Protein 5LKQ (pdb70)

Organism: Streptococcus pneumoniae (strain ATCC BAA-255 / R6) (NCBI:txid171101)

Sequence (353 aa):
SQVFLEERLDGATGSSIVVTMEGTRPILAEVQALVTPTMFGNAKRTTTGLDFNRASLIMAVLEKRAGLLLQNQDAYLKSAGGVKLDEPAIDLAVAVAIASSYKDKPTNPQECFVGELGLTGEIRRVNRIEQRINEAAKLGFTKIYVPKNSLTGITLPKEIQVIGVTTIQEVLKKVFGSQVFLEERLDGATGSSIVVTMEGTRPILAEVQALVTPTMFGNAKRTTTGLDFNRASLIMAVLEKRAGLLLQNQDAYLKSAGGVKLDEPAIDLAVAVAIASSYKDKPTNPQECFVGELGLTGEIRRVNRIEQRINEAAKLGFTKIYVPKNSLTGITLPKEIQVIGVTTIQEVLKKVF

Solvent-accessible surface area: 15618 Å² total; per-residue (Å²): 14,135,81,25,57,98,18,24,59,155,45,11,23,2,4,1,0,0,0,7,33,127,70,90,152,18,25,17,2,2,0,2,3,5,14,27,78,32,104,157,70,138,22,71,50,20,13,35,25,12,72,94,91,51,0,35,88,4,4,60,6,0,46,161,89,27,49,7,114,1,145,92,29,1,0,25,0,17,3,9,43,45,55,173,3,118,28,69,1,0,8,0,0,0,0,0,0,0,0,0,22,67,57,110,98,62,12,62,32,61,19,0,2,0,0,52,13,8,108,92,0,44,10,120,150,21,91,105,17,61,56,0,6,69,27,0,17,154,63,43,3,62,46,0,4,0,0,109,81,13,28,107,84,56,108,78,29,188,135,5,102,18,32,16,0,54,47,0,55,48,0,12,164,108,30,58,50,7,108,82,32,77,133,146,26,144,154,50,30,50,2,5,0,0,0,0,7,31,115,68,93,144,17,27,18,2,13,0,61,11,107,13,56,75,30,142,164,74,114,32,93,63,74,27,86,17,14,62,100,54,44,3,17,8,4,5,14,2,0,40,108,58,17,65,10,90,1,80,82,28,6,0,79,6,93,4,30,78,48,49,147,3,120,24,31,2,0,4,0,0,0,0,0,0,0,0,0,16,77,72,109,94,62,12,62,22,59,16,0,1,0,0,4,5,0,3,26,0,6,7,12,60,23,86,90,9,72,56,0,4,77,36,0,15,167,48,45,3,55,44,0,4,0,0,105,32,12,48,101,85,57,115,100,21,170,126,10,111,29,41,15,0,52,32,0,62,48,0,3,141,110,29,40

Nearest PDB structures (foldseek):
  5lkq-assembly1_B  TM=9.995E-01  e=3.803E-38  Streptococcus pneumoniae
  5lkm-assembly1_B-2  TM=9.965E-01  e=3.701E-36  Streptococcus pneumoniae
  5lkm-assembly1_C-2  TM=9.888E-01  e=9.483E-36  Streptococcus pneumoniae
  5lkm-assembly1_A-2  TM=9.900E-01  e=1.471E-35  Streptococcus pneumoniae
  8rxc-assembly1_F  TM=9.671E-01  e=6.336E-34  Streptococcus pneumoniae

B-factor: mean 55.31, std 15.56, range [24.77, 111.98]

Structure (mmCIF, N/CA/C/O backbone):
data_5LKQ
#
_entry.id   5LKQ
#
_cell.length_a   88.457
_cell.length_b   88.457
_cell.length_c   127.506
_cell.angle_alpha   90.00
_cell.angle_beta   90.00
_cell.angle_gamma   120.00
#
_symmetry.space_group_name_H-M   'H 3'
#
loop_
_entity.id
_entity.type
_entity.pdbx_description
1 polymer 'DNA repair protein RadA'
2 water water
#
loop_
_atom_site.group_PDB
_atom_site.id
_atom_site.type_symbol
_atom_site.label_atom_id
_atom_site.label_alt_id
_atom_site.label_comp_id
_atom_site.label_asym_id
_atom_site.label_entity_id
_atom_site.label_seq_id
_atom_site.pdbx_PDB_ins_code
_atom_site.Cartn_x
_atom_site.Cartn_y
_atom_site.Cartn_z
_atom_site.occupancy
_atom_site.B_iso_or_equiv
_atom_site.auth_seq_id
_atom_site.auth_comp_id
_atom_site.auth_asym_id
_atom_site.auth_atom_id
_atom_site.pdbx_PDB_model_num
ATOM 1 N N . SER A 1 23 ? 8.394 12.621 83.963 1.00 81.55 277 SER A N 1
ATOM 2 C CA . SER A 1 23 ? 8.108 12.454 82.543 1.00 85.13 277 SER A CA 1
ATOM 3 C C . SER A 1 23 ? 7.405 13.682 81.988 1.00 85.80 277 SER A C 1
ATOM 4 O O . SER A 1 23 ? 7.718 14.144 80.885 1.00 81.48 277 SER A O 1
ATOM 7 N N . GLN A 1 24 ? 6.540 14.269 82.821 1.00 87.71 278 GLN A N 1
ATOM 8 C CA . GLN A 1 24 ? 5.603 15.269 82.329 1.00 86.50 278 GLN A CA 1
ATOM 9 C C . GLN A 1 24 ? 6.296 16.548 81.921 1.00 83.12 278 GLN A C 1
ATOM 10 O O . GLN A 1 24 ? 5.952 17.130 80.894 1.00 81.75 278 GLN A O 1
ATOM 16 N N . VAL A 1 25 ? 7.340 16.924 82.651 1.00 81.59 279 VAL A N 1
ATOM 17 C CA . VAL A 1 25 ? 8.098 18.128 82.347 1.00 82.12 279 VAL A CA 1
ATOM 18 C C . VAL A 1 25 ? 8.844 17.999 81.021 1.00 80.71 279 VAL A C 1
ATOM 19 O O . VAL A 1 25 ? 9.130 19.005 80.357 1.00 76.88 279 VAL A O 1
ATOM 23 N N . PHE A 1 26 ? 9.200 16.772 80.618 1.00 76.73 280 PHE A N 1
ATOM 24 C CA . PHE A 1 26 ? 9.800 16.591 79.296 1.00 71.89 280 PHE A CA 1
ATOM 25 C C . PHE A 1 26 ? 8.745 16.565 78.194 1.00 77.38 280 PHE A C 1
ATOM 26 O O . PHE A 1 26 ? 8.981 17.085 77.098 1.00 71.90 280 PHE A O 1
ATOM 34 N N . LEU A 1 27 ? 7.581 15.955 78.452 1.00 79.50 281 LEU A N 1
ATOM 35 C CA . LEU A 1 27 ? 6.523 15.915 77.442 1.00 79.34 281 LEU A CA 1
ATOM 36 C C . LEU A 1 27 ? 5.900 17.268 77.151 1.00 81.42 281 LEU A C 1
ATOM 37 O O . LEU A 1 27 ? 5.481 17.505 76.015 1.00 86.41 281 LEU A O 1
ATOM 42 N N . GLU A 1 28 ? 5.836 18.158 78.136 1.00 76.41 282 GLU A N 1
ATOM 43 C CA . GLU A 1 28 ? 5.306 19.489 77.873 1.00 78.45 282 GLU A CA 1
ATOM 44 C C . GLU A 1 28 ? 6.270 20.312 77.037 1.00 78.82 282 GLU A C 1
ATOM 45 O O . GLU A 1 28 ? 5.834 21.144 76.231 1.00 74.20 282 GLU A O 1
ATOM 51 N N . GLU A 1 29 ? 7.574 20.077 77.193 1.00 75.97 283 GLU A N 1
ATOM 52 C CA . GLU A 1 29 ? 8.575 20.824 76.446 1.00 72.23 283 GLU A CA 1
ATOM 53 C C . GLU A 1 29 ? 8.822 20.269 75.050 1.00 69.37 283 GLU A C 1
ATOM 54 O O . GLU A 1 29 ? 9.508 20.924 74.258 1.00 62.72 283 GLU A O 1
ATOM 60 N N . ARG A 1 30 ? 8.285 19.093 74.728 1.00 72.25 284 ARG A N 1
ATOM 61 C CA . ARG A 1 30 ? 8.512 18.464 73.431 1.00 69.78 284 ARG A CA 1
ATOM 62 C C . ARG A 1 30 ? 7.432 18.930 72.459 1.00 68.45 284 ARG A C 1
ATOM 63 O O . ARG A 1 30 ? 6.263 18.554 72.594 1.00 70.98 284 ARG A O 1
ATOM 71 N N . LEU A 1 31 ? 7.823 19.756 71.489 1.00 67.48 285 LEU A N 1
ATOM 72 C CA . LEU A 1 31 ? 6.925 20.124 70.404 1.00 59.52 285 LEU A CA 1
ATOM 73 C C . LEU A 1 31 ? 6.420 18.870 69.699 1.00 68.31 285 LEU A C 1
ATOM 74 O O . LEU A 1 31 ? 7.059 17.816 69.717 1.00 76.09 285 LEU A O 1
ATOM 79 N N . ASP A 1 32 ? 5.257 18.994 69.070 1.00 69.52 286 ASP A N 1
ATOM 80 C CA . ASP A 1 32 ? 4.619 17.840 68.449 1.00 74.94 286 ASP A CA 1
ATOM 81 C C . ASP A 1 32 ? 5.445 17.362 67.260 1.00 72.70 286 ASP A C 1
ATOM 82 O O . ASP A 1 32 ? 5.689 18.122 66.316 1.00 74.39 286 ASP A O 1
ATOM 87 N N . GLY A 1 33 ? 5.890 16.107 67.318 1.00 66.27 287 GLY A N 1
ATOM 88 C CA . GLY A 1 33 ? 6.723 15.561 66.267 1.00 63.69 287 GLY A CA 1
ATOM 89 C C . GLY A 1 33 ? 8.088 16.197 66.140 1.00 68.24 287 GLY A C 1
ATOM 90 O O . GLY A 1 33 ? 8.732 16.053 65.096 1.00 64.97 287 GLY A O 1
ATOM 91 N N . ALA A 1 34 ? 8.547 16.913 67.166 1.00 65.04 288 ALA A N 1
ATOM 92 C CA . ALA A 1 34 ? 9.882 17.495 67.127 1.00 62.93 288 ALA A CA 1
ATOM 93 C C . ALA A 1 34 ? 10.921 16.384 67.116 1.00 59.30 288 ALA A C 1
ATOM 94 O O . ALA A 1 34 ? 10.890 15.481 67.959 1.00 53.14 288 ALA A O 1
ATOM 96 N N . THR A 1 35 ? 11.846 16.458 66.167 1.00 54.37 289 THR A N 1
ATOM 97 C CA . THR A 1 35 ? 12.852 15.428 65.973 1.00 51.87 289 THR A CA 1
ATOM 98 C C . THR A 1 35 ? 14.199 15.871 66.531 1.00 52.43 289 THR A C 1
ATOM 99 O O . THR A 1 35 ? 14.441 17.054 66.778 1.00 52.63 289 THR A O 1
ATOM 103 N N . GLY A 1 36 ? 15.080 14.893 66.718 1.00 53.70 290 GLY A N 1
ATOM 104 C CA . GLY A 1 36 ? 16.437 15.170 67.140 1.00 43.76 290 GLY A CA 1
ATOM 105 C C . GLY A 1 36 ? 16.618 15.346 68.626 1.00 42.24 290 GLY A C 1
ATOM 106 O O . GLY A 1 36 ? 17.522 16.073 69.047 1.00 41.52 290 GLY A O 1
ATOM 107 N N . SER A 1 37 ? 15.784 14.702 69.442 1.00 42.93 291 SER A N 1
ATOM 108 C CA . SER A 1 37 ? 15.922 14.770 70.890 1.00 45.64 291 SER A CA 1
ATOM 109 C C . SER A 1 37 ? 15.635 13.402 71.497 1.00 45.09 291 SER A C 1
ATOM 110 O O . SER A 1 37 ? 15.030 12.532 70.866 1.00 45.07 291 SER A O 1
ATOM 113 N N . SER A 1 38 ? 16.111 13.213 72.727 1.00 42.11 292 SER A N 1
ATOM 114 C CA . SER A 1 38 ? 15.968 11.949 73.436 1.00 40.28 292 SER A CA 1
ATOM 115 C C . SER A 1 38 ? 16.269 12.177 74.910 1.00 40.13 292 SER A C 1
ATOM 116 O O . SER A 1 38 ? 16.923 13.152 75.286 1.00 47.40 292 SER A O 1
ATOM 119 N N . ILE A 1 39 ? 15.790 11.261 75.739 1.00 39.52 293 ILE A N 1
ATOM 120 C CA . ILE A 1 39 ? 15.906 11.362 77.188 1.00 43.09 293 ILE A CA 1
ATOM 121 C C . ILE A 1 39 ? 16.905 10.321 77.671 1.00 42.13 293 ILE A C 1
ATOM 122 O O . ILE A 1 39 ? 16.922 9.186 77.181 1.00 41.82 293 ILE A O 1
ATOM 127 N N . VAL A 1 40 ? 17.745 10.713 78.623 1.00 38.45 294 VAL A N 1
ATOM 128 C CA . VAL A 1 40 ? 18.724 9.819 79.221 1.00 43.09 294 VAL A CA 1
ATOM 129 C C . VAL A 1 40 ? 18.513 9.825 80.727 1.00 46.26 294 VAL A C 1
ATOM 130 O O . VAL A 1 40 ? 18.155 10.849 81.319 1.00 51.62 294 VAL A O 1
ATOM 134 N N . VAL A 1 41 ? 18.727 8.670 81.349 1.00 46.67 295 VAL A N 1
ATOM 135 C CA . VAL A 1 41 ? 18.729 8.554 82.801 1.00 50.89 295 VAL A CA 1
ATOM 136 C C . VAL A 1 41 ? 20.197 8.530 83.209 1.00 49.41 295 VAL A C 1
ATOM 137 O O . VAL A 1 41 ? 20.870 7.501 83.103 1.00 49.92 295 VAL A O 1
ATOM 141 N N . THR A 1 42 ? 20.699 9.676 83.659 1.00 46.78 296 THR A N 1
ATOM 142 C CA . THR A 1 42 ? 22.086 9.863 84.058 1.00 51.24 296 THR A CA 1
ATOM 143 C C . THR A 1 42 ? 22.160 10.080 85.571 1.00 53.91 296 THR A C 1
ATOM 144 O O . THR A 1 42 ? 21.149 10.081 86.270 1.00 56.91 296 THR A O 1
ATOM 148 N N . MET A 1 43 ? 23.381 10.235 86.079 1.00 58.38 297 MET A N 1
ATOM 149 C CA . MET A 1 43 ? 23.652 10.331 87.508 1.00 63.25 297 MET A CA 1
ATOM 150 C C . MET A 1 43 ? 24.382 11.625 87.842 1.00 69.16 297 MET A C 1
ATOM 151 O O . MET A 1 43 ? 25.342 12.000 87.158 1.00 76.68 297 MET A O 1
ATOM 156 N N . GLU A 1 44 ? 23.914 12.300 88.895 1.00 66.03 298 GLU A N 1
ATOM 157 C CA . GLU A 1 44 ? 24.617 13.398 89.556 1.00 71.26 298 GLU A CA 1
ATOM 158 C C . GLU A 1 44 ? 25.040 12.856 90.912 1.00 78.11 298 GLU A C 1
ATOM 159 O O . GLU A 1 44 ? 24.202 12.698 91.806 1.00 78.58 298 GLU A O 1
ATOM 165 N N . GLY A 1 45 ? 26.321 12.545 91.053 1.00 83.20 299 GLY A N 1
ATOM 166 C CA . GLY A 1 45 ? 26.735 11.791 92.223 1.00 73.90 299 GLY A CA 1
ATOM 167 C C . GLY A 1 45 ? 26.100 10.412 92.212 1.00 81.51 299 GLY A C 1
ATOM 168 O O . GLY A 1 45 ? 26.313 9.619 91.286 1.00 84.50 299 GLY A O 1
ATOM 169 N N . THR A 1 46 ? 25.299 10.112 93.241 1.00 84.16 300 THR A N 1
ATOM 170 C CA . THR A 1 46 ? 24.594 8.839 93.334 1.00 82.77 300 THR A CA 1
ATOM 171 C C . THR A 1 46 ? 23.111 8.956 93.001 1.00 79.23 300 THR A C 1
ATOM 172 O O . THR A 1 46 ? 22.421 7.932 92.931 1.00 77.32 300 THR A O 1
ATOM 176 N N . ARG A 1 47 ? 22.620 10.178 92.781 1.00 79.04 301 ARG A N 1
ATOM 177 C CA . ARG A 1 47 ? 21.241 10.480 92.391 1.00 74.21 301 ARG A CA 1
ATOM 178 C C . ARG A 1 47 ? 21.023 10.327 90.889 1.00 71.22 301 ARG A C 1
ATOM 179 O O . ARG A 1 47 ? 21.818 10.829 90.092 1.00 74.68 301 ARG A O 1
ATOM 187 N N . PRO A 1 48 ? 19.977 9.600 90.483 1.00 68.83 302 PRO A N 1
ATOM 188 C CA . PRO A 1 48 ? 19.624 9.462 89.062 1.00 66.87 302 PRO A CA 1
ATOM 189 C C . PRO A 1 48 ? 18.763 10.625 88.596 1.00 70.72 302 PRO A C 1
ATOM 190 O O . PRO A 1 48 ? 17.782 10.999 89.248 1.00 71.38 302 PRO A O 1
ATOM 194 N N . ILE A 1 49 ? 19.143 11.188 87.454 1.00 69.09 303 ILE A N 1
ATOM 195 C CA . ILE A 1 49 ? 18.527 12.383 86.897 1.00 60.84 303 ILE A CA 1
ATOM 196 C C . ILE A 1 49 ? 18.136 12.143 85.451 1.00 59.74 303 ILE A C 1
ATOM 197 O O . ILE A 1 49 ? 18.865 11.493 84.692 1.00 58.01 303 ILE A O 1
ATOM 202 N N . LEU A 1 50 ? 16.983 12.667 85.074 1.00 57.50 304 LEU A N 1
ATOM 203 C CA . LEU A 1 50 ? 16.557 12.653 83.692 1.00 56.43 304 LEU A CA 1
ATOM 204 C C . LEU A 1 50 ? 17.052 13.923 83.006 1.00 57.66 304 LEU A C 1
ATOM 205 O O . LEU A 1 50 ? 17.045 15.008 83.596 1.00 49.57 304 LEU A O 1
ATOM 210 N N . ALA A 1 51 ? 17.541 13.764 81.779 1.00 51.42 305 ALA A N 1
ATOM 211 C CA . ALA A 1 51 ? 18.088 14.858 80.995 1.00 42.20 305 ALA A CA 1
ATOM 212 C C . ALA A 1 51 ? 17.738 14.622 79.537 1.00 44.57 305 ALA A C 1
ATOM 213 O O . ALA A 1 51 ? 17.674 13.477 79.081 1.00 47.35 305 ALA A O 1
ATOM 215 N N . GLU A 1 52 ? 17.509 15.712 78.810 1.00 43.44 306 GLU A N 1
ATOM 216 C CA . GLU A 1 52 ? 17.196 15.642 77.388 1.00 45.71 306 GLU A CA 1
ATOM 217 C C . GLU A 1 52 ? 18.429 15.998 76.561 1.00 40.87 306 GLU A C 1
ATOM 218 O O . GLU A 1 52 ? 19.051 17.045 76.773 1.00 38.79 306 GLU A O 1
ATOM 224 N N . VAL A 1 53 ? 18.773 15.122 75.630 1.00 37.40 307 VAL A N 1
ATOM 225 C CA . VAL A 1 53 ? 19.852 15.324 74.671 1.00 34.62 307 VAL A CA 1
ATOM 226 C C . VAL A 1 53 ? 19.235 15.791 73.361 1.00 38.75 307 VAL A C 1
ATOM 227 O O . VAL A 1 53 ? 18.182 15.290 72.950 1.00 40.67 307 VAL A O 1
ATOM 231 N N . GLN A 1 54 ? 19.861 16.775 72.718 1.00 36.67 308 GLN A N 1
ATOM 232 C CA . GLN A 1 54 ? 19.339 17.327 71.475 1.00 36.42 308 GLN A CA 1
ATOM 233 C C . GLN A 1 54 ? 20.421 17.331 70.407 1.00 36.87 308 GLN A C 1
ATOM 234 O O . GLN A 1 54 ? 21.596 17.558 70.707 1.00 38.39 308 GLN A O 1
ATOM 240 N N . ALA A 1 55 ? 20.019 17.073 69.162 1.00 35.63 309 ALA A N 1
ATOM 241 C CA . ALA A 1 55 ? 20.934 17.048 68.029 1.00 36.82 309 ALA A CA 1
ATOM 242 C C . ALA A 1 55 ? 20.294 17.742 66.834 1.00 40.34 309 ALA A C 1
ATOM 243 O O . ALA A 1 55 ? 19.069 17.747 66.686 1.00 39.53 309 ALA A O 1
ATOM 245 N N . LEU A 1 56 ? 21.133 18.356 65.999 1.00 35.30 310 LEU A N 1
ATOM 246 C CA . LEU A 1 56 ? 20.681 18.984 64.759 1.00 37.28 310 LEU A CA 1
ATOM 247 C C . LEU A 1 56 ? 21.727 18.699 63.685 1.00 41.33 310 LEU A C 1
ATOM 248 O O . LEU A 1 56 ? 22.844 19.218 63.763 1.00 43.78 310 LEU A O 1
ATOM 253 N N . VAL A 1 57 ? 21.384 17.879 62.690 1.00 42.10 311 VAL A N 1
ATOM 254 C CA . VAL A 1 57 ? 22.316 17.500 61.628 1.00 46.48 311 VAL A CA 1
ATOM 255 C C . VAL A 1 57 ? 21.854 18.099 60.297 1.00 49.89 311 VAL A C 1
ATOM 256 O O . VAL A 1 57 ? 20.680 17.981 59.922 1.00 49.93 311 VAL A O 1
ATOM 260 N N . THR A 1 58 ? 22.760 18.809 59.630 1.00 48.69 312 THR A N 1
ATOM 261 C CA . THR A 1 58 ? 22.550 19.417 58.323 1.00 54.54 312 THR A CA 1
ATOM 262 C C . THR A 1 58 ? 23.860 19.320 57.536 1.00 58.68 312 THR A C 1
ATOM 263 O O . THR A 1 58 ? 24.928 19.191 58.132 1.00 58.81 312 THR A O 1
ATOM 267 N N . PRO A 1 59 ? 23.785 19.363 56.201 1.00 60.33 313 PRO A N 1
ATOM 268 C CA . PRO A 1 59 ? 25.001 19.137 55.392 1.00 63.42 313 PRO A CA 1
ATOM 269 C C . PRO A 1 59 ? 26.050 20.238 55.525 1.00 64.70 313 PRO A C 1
ATOM 270 O O . PRO A 1 59 ? 25.732 21.426 55.607 1.00 71.87 313 PRO A O 1
ATOM 274 N N . THR A 1 60 ? 27.319 19.819 55.515 1.00 64.51 314 THR A N 1
ATOM 275 C CA . THR A 1 60 ? 28.454 20.734 55.616 1.00 71.29 314 THR A CA 1
ATOM 276 C C . THR A 1 60 ? 28.716 21.447 54.294 1.00 78.49 314 THR A C 1
ATOM 277 O O . THR A 1 60 ? 28.597 20.855 53.216 1.00 83.87 314 THR A O 1
ATOM 281 N N . MET A 1 61 ? 29.063 22.733 54.379 1.00 82.96 315 MET A N 1
ATOM 282 C CA . MET A 1 61 ? 29.370 23.519 53.189 1.00 84.32 315 MET A CA 1
ATOM 283 C C . MET A 1 61 ? 30.864 23.613 52.903 1.00 85.31 315 MET A C 1
ATOM 284 O O . MET A 1 61 ? 31.313 23.181 51.838 1.00 88.50 315 MET A O 1
ATOM 289 N N . PHE A 1 62 ? 31.654 24.155 53.824 1.00 85.50 316 PHE A N 1
ATOM 290 C CA . PHE A 1 62 ? 33.055 24.338 53.493 1.00 95.74 316 PHE A CA 1
ATOM 291 C C . PHE A 1 62 ? 33.896 23.942 54.700 1.00 96.18 316 PHE A C 1
ATOM 292 O O . PHE A 1 62 ? 33.384 23.784 55.810 1.00 97.36 316 PHE A O 1
ATOM 300 N N . GLY A 1 63 ? 35.202 23.812 54.483 1.00 99.55 317 GLY A N 1
ATOM 301 C CA . GLY A 1 63 ? 36.049 23.385 55.586 1.00 101.99 317 GLY A CA 1
ATOM 302 C C . GLY A 1 63 ? 35.607 22.037 56.148 1.00 98.18 317 GLY A C 1
ATOM 303 O O . GLY A 1 63 ? 34.921 21.245 55.496 1.00 94.20 317 GLY A O 1
ATOM 304 N N . ASN A 1 64 ? 36.010 21.784 57.389 1.00 99.06 318 ASN A N 1
ATOM 305 C CA . ASN A 1 64 ? 35.618 20.542 58.035 1.00 102.66 318 ASN A CA 1
ATOM 306 C C . ASN A 1 64 ? 34.142 20.584 58.412 1.00 94.73 318 ASN A C 1
ATOM 307 O O . ASN A 1 64 ? 33.564 21.652 58.637 1.00 93.37 318 ASN A O 1
ATOM 312 N N . ALA A 1 65 ? 33.528 19.404 58.467 1.00 89.22 319 ALA A N 1
ATOM 313 C CA . ALA A 1 65 ? 32.132 19.315 58.866 1.00 83.26 319 ALA A CA 1
ATOM 314 C C . ALA A 1 65 ? 31.990 19.841 60.286 1.00 80.13 319 ALA A C 1
ATOM 315 O O . ALA A 1 65 ? 32.797 19.523 61.164 1.00 89.35 319 ALA A O 1
ATOM 317 N N . LYS A 1 66 ? 30.968 20.664 60.514 1.00 74.41 320 LYS A N 1
ATOM 318 C CA . LYS A 1 66 ? 30.865 21.338 61.801 1.00 72.87 320 LYS A CA 1
ATOM 319 C C . LYS A 1 66 ? 30.413 20.343 62.862 1.00 67.10 320 LYS A C 1
ATOM 320 O O . LYS A 1 66 ? 29.471 19.575 62.650 1.00 67.10 320 LYS A O 1
ATOM 326 N N . ARG A 1 67 ? 31.097 20.349 64.003 1.00 58.71 321 ARG A N 1
ATOM 327 C CA . ARG A 1 67 ? 30.690 19.578 65.176 1.00 58.89 321 ARG A CA 1
ATOM 328 C C . ARG A 1 67 ? 30.823 20.520 66.370 1.00 57.35 321 ARG A C 1
ATOM 329 O O . ARG A 1 67 ? 31.914 20.692 66.920 1.00 63.10 321 ARG A O 1
ATOM 337 N N . THR A 1 68 ? 29.714 21.124 66.779 1.00 47.60 322 THR A N 1
ATOM 338 C CA . THR A 1 68 ? 29.692 22.038 67.909 1.00 43.47 322 THR A CA 1
ATOM 339 C C . THR A 1 68 ? 28.805 21.434 68.983 1.00 39.96 322 THR A C 1
ATOM 340 O O . THR A 1 68 ? 27.675 21.030 68.699 1.00 35.73 322 THR A O 1
ATOM 344 N N . THR A 1 69 ? 29.302 21.395 70.215 1.00 44.96 323 THR A N 1
ATOM 345 C CA . THR A 1 69 ? 28.562 20.826 71.328 1.00 43.96 323 THR A CA 1
ATOM 346 C C . THR A 1 69 ? 28.620 21.757 72.529 1.00 43.91 323 THR A C 1
ATOM 347 O O . THR A 1 69 ? 29.512 22.598 72.653 1.00 46.52 323 THR A O 1
ATOM 351 N N . THR A 1 70 ? 27.625 21.605 73.400 1.00 47.27 324 THR A N 1
ATOM 352 C CA . THR A 1 70 ? 27.598 22.207 74.726 1.00 45.71 324 THR A CA 1
ATOM 353 C C . THR A 1 70 ? 26.952 21.216 75.680 1.00 44.11 324 THR A C 1
ATOM 354 O O . THR A 1 70 ? 25.938 20.599 75.348 1.00 45.64 324 THR A O 1
ATOM 358 N N . GLY A 1 71 ? 27.536 21.063 76.865 1.00 38.56 325 GLY A N 1
ATOM 359 C CA . GLY A 1 71 ? 26.986 20.164 77.854 1.00 37.54 325 GLY A CA 1
ATOM 360 C C . GLY A 1 71 ? 27.392 18.719 77.697 1.00 39.58 325 GLY A C 1
ATOM 361 O O . GLY A 1 71 ? 27.070 17.906 78.572 1.00 42.18 325 GLY A O 1
ATOM 362 N N . LEU A 1 72 ? 28.085 18.369 76.616 1.00 42.88 326 LEU A N 1
ATOM 363 C CA . LEU A 1 72 ? 28.614 17.027 76.434 1.00 40.05 326 LEU A CA 1
ATOM 364 C C . LEU A 1 72 ? 29.881 17.116 75.596 1.00 39.97 326 LEU A C 1
ATOM 365 O O . LEU A 1 72 ? 30.038 18.024 74.777 1.00 44.50 326 LEU A O 1
ATOM 370 N N . ASP A 1 73 ? 30.783 16.164 75.820 1.00 41.76 327 ASP A N 1
ATOM 371 C CA . ASP A 1 73 ? 32.115 16.211 75.226 1.00 37.18 327 ASP A CA 1
ATOM 372 C C . ASP A 1 73 ? 32.064 16.160 73.704 1.00 45.86 327 ASP A C 1
ATOM 373 O O . ASP A 1 73 ? 31.340 15.353 73.115 1.00 45.50 327 ASP A O 1
ATOM 378 N N . PHE A 1 74 ? 32.852 17.037 73.077 1.00 48.71 328 PHE A N 1
ATOM 379 C CA . PHE A 1 74 ? 32.957 17.070 71.622 1.00 46.88 328 PHE A CA 1
ATOM 380 C C . PHE A 1 74 ? 33.494 15.753 71.066 1.00 48.06 328 PHE A C 1
ATOM 381 O O . PHE A 1 74 ? 32.976 15.232 70.070 1.00 44.70 328 PHE A O 1
ATOM 389 N N . ASN A 1 75 ? 34.536 15.204 71.691 1.00 45.66 329 ASN A N 1
ATOM 390 C CA . ASN A 1 75 ? 35.153 13.983 71.181 1.00 43.01 329 ASN A CA 1
ATOM 391 C C . ASN A 1 75 ? 34.219 12.787 71.309 1.00 42.89 329 ASN A C 1
ATOM 392 O O . ASN A 1 75 ? 34.177 11.927 70.420 1.00 39.18 329 ASN A O 1
ATOM 397 N N . ARG A 1 76 ? 33.478 12.706 72.415 1.00 45.61 330 ARG A N 1
ATOM 398 C CA . ARG A 1 76 ? 32.520 11.621 72.580 1.00 39.51 330 ARG A CA 1
ATOM 399 C C . ARG A 1 76 ? 31.497 11.622 71.452 1.00 39.65 330 ARG A C 1
ATOM 400 O O . ARG A 1 76 ? 31.126 10.562 70.936 1.00 40.74 330 ARG A O 1
ATOM 408 N N . ALA A 1 77 ? 31.042 12.808 71.045 1.00 37.61 331 ALA A N 1
ATOM 409 C CA . ALA A 1 77 ? 30.087 12.904 69.947 1.00 45.80 331 ALA A CA 1
ATOM 410 C C . ALA A 1 77 ? 30.713 12.462 68.630 1.00 42.15 331 ALA A C 1
ATOM 411 O O . ALA A 1 77 ? 30.046 11.825 67.806 1.00 39.98 331 ALA A O 1
ATOM 413 N N . SER A 1 78 ? 31.979 12.823 68.401 1.00 37.61 332 SER A N 1
ATOM 414 C CA . SER A 1 78 ? 32.669 12.391 67.190 1.00 38.96 332 SER A CA 1
ATOM 415 C C . SER A 1 78 ? 32.737 10.871 67.118 1.00 37.06 332 SER A C 1
ATOM 416 O O . SER A 1 78 ? 32.460 10.273 66.071 1.00 32.97 332 SER A O 1
ATOM 419 N N . LEU A 1 79 ? 33.121 10.234 68.230 1.00 36.49 333 LEU A N 1
ATOM 420 C CA . LEU A 1 79 ? 33.150 8.774 68.293 1.00 35.86 333 LEU A CA 1
ATOM 421 C C . LEU A 1 79 ? 31.777 8.193 67.982 1.00 39.08 333 LEU A C 1
ATOM 422 O O . LEU A 1 79 ? 31.651 7.233 67.211 1.00 40.31 333 LEU A O 1
ATOM 427 N N . ILE A 1 80 ? 30.731 8.770 68.572 1.00 34.06 334 ILE A N 1
ATOM 428 C CA . ILE A 1 80 ? 29.391 8.234 68.382 1.00 37.64 334 ILE A CA 1
ATOM 429 C C . ILE A 1 80 ? 28.971 8.371 66.926 1.00 38.42 334 ILE A C 1
ATOM 430 O O . ILE A 1 80 ? 28.320 7.483 66.364 1.00 40.43 334 ILE A O 1
ATOM 435 N N . MET A 1 81 ? 29.354 9.472 66.285 1.00 36.11 335 MET A N 1
ATOM 436 C CA . MET A 1 81 ? 28.984 9.664 64.891 1.00 39.06 335 MET A CA 1
ATOM 437 C C . MET A 1 81 ? 29.771 8.739 6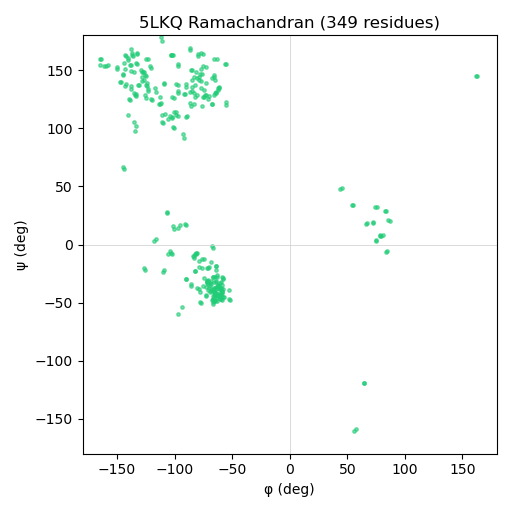3.971 1.00 40.51 335 MET A C 1
ATOM 438 O O . MET A 1 81 ? 29.241 8.294 62.946 1.00 45.06 335 MET A O 1
ATOM 443 N N . ALA A 1 82 ? 31.026 8.435 64.315 1.00 31.40 336 ALA A N 1
ATOM 444 C CA . ALA A 1 82 ? 31.782 7.467 63.526 1.00 34.15 336 ALA A CA 1
ATOM 445 C C . ALA A 1 82 ? 31.177 6.073 63.637 1.00 35.51 336 ALA A C 1
ATOM 446 O O . ALA A 1 82 ? 31.099 5.346 62.642 1.00 42.88 336 ALA A O 1
ATOM 448 N N . VAL A 1 83 ? 30.746 5.684 64.840 1.00 35.33 337 VAL A N 1
ATOM 449 C CA . VAL A 1 83 ? 30.107 4.384 65.027 1.00 39.01 337 VAL A CA 1
ATOM 450 C C . VAL A 1 83 ? 28.791 4.319 64.261 1.00 44.85 337 VAL A C 1
ATOM 451 O O . VAL A 1 83 ? 28.457 3.290 63.660 1.00 42.44 337 VAL A O 1
ATOM 455 N N . LEU A 1 84 ? 28.009 5.404 64.293 1.00 41.63 338 LEU A N 1
ATOM 456 C CA . LEU A 1 84 ? 26.722 5.402 63.603 1.00 41.67 338 LEU A CA 1
ATOM 457 C C . LEU A 1 84 ? 26.897 5.260 62.100 1.00 46.68 338 LEU A C 1
ATOM 458 O O . LEU A 1 84 ? 26.032 4.687 61.429 1.00 47.47 338 LEU A O 1
ATOM 463 N N . GLU A 1 85 ? 27.995 5.788 61.552 1.00 40.11 339 GLU A N 1
ATOM 464 C CA . GLU A 1 85 ? 28.249 5.656 60.123 1.00 41.18 339 GLU A CA 1
ATOM 465 C C . GLU A 1 85 ? 28.776 4.273 59.773 1.00 47.64 339 GLU A C 1
ATOM 466 O O . GLU A 1 85 ? 28.283 3.629 58.841 1.00 53.44 339 GLU A O 1
ATOM 472 N N . LYS A 1 86 ? 29.788 3.806 60.504 1.00 46.57 340 LYS A N 1
ATOM 473 C CA . LYS A 1 86 ? 30.442 2.555 60.149 1.00 43.66 340 LYS A CA 1
ATOM 474 C C . LYS A 1 86 ? 29.559 1.346 60.428 1.00 44.99 340 LYS A C 1
ATOM 475 O O . LYS A 1 86 ? 29.627 0.356 59.690 1.00 48.58 340 LYS A O 1
ATOM 481 N N . ARG A 1 87 ? 28.708 1.412 61.454 1.00 42.95 341 ARG A N 1
ATOM 482 C CA . ARG A 1 87 ? 27.973 0.235 61.897 1.00 41.75 341 ARG A CA 1
ATOM 483 C C . ARG A 1 87 ? 26.477 0.302 61.609 1.00 45.27 341 ARG A C 1
ATOM 484 O O . ARG A 1 87 ? 25.827 -0.746 61.545 1.00 51.40 341 ARG A O 1
ATOM 492 N N . ALA A 1 88 ? 25.902 1.505 61.461 1.00 42.03 342 ALA A N 1
ATOM 493 C CA . ALA A 1 88 ? 24.497 1.660 61.111 1.00 37.44 342 ALA A CA 1
ATOM 494 C C . ALA A 1 88 ? 24.287 2.373 59.785 1.00 41.00 342 ALA A C 1
ATOM 495 O O . ALA A 1 88 ? 23.138 2.618 59.412 1.00 48.49 342 ALA A O 1
ATOM 497 N N . GLY A 1 89 ? 25.354 2.715 59.065 1.00 43.40 343 GLY A N 1
ATOM 498 C CA . GLY A 1 89 ? 25.238 3.239 57.719 1.00 42.67 343 GLY A CA 1
ATOM 499 C C . GLY A 1 89 ? 24.772 4.675 57.570 1.00 51.38 343 GLY A C 1
ATOM 500 O O . GLY A 1 89 ? 24.617 5.128 56.431 1.00 56.28 343 GLY A O 1
ATOM 501 N N . LEU A 1 90 ? 24.555 5.419 58.655 1.00 51.08 344 LEU A N 1
ATOM 502 C CA . LEU A 1 90 ? 24.146 6.814 58.510 1.00 51.08 344 LEU A CA 1
ATOM 503 C C . LEU A 1 90 ? 25.333 7.637 58.025 1.00 49.91 344 LEU A C 1
ATOM 504 O O . LEU A 1 90 ? 26.415 7.590 58.615 1.00 52.63 344 LEU A O 1
ATOM 509 N N . LEU A 1 91 ? 25.131 8.405 56.954 1.00 54.02 345 LEU A N 1
ATOM 510 C CA . LEU A 1 91 ? 26.245 9.089 56.297 1.00 56.82 345 LEU A CA 1
ATOM 511 C C . LEU A 1 91 ? 26.375 10.466 56.926 1.00 57.51 345 LEU A C 1
ATOM 512 O O . LEU A 1 91 ? 25.764 11.445 56.493 1.00 57.71 345 LEU A O 1
ATOM 517 N N . LEU A 1 92 ? 27.212 10.528 57.961 1.00 56.23 346 LEU A N 1
ATOM 518 C CA . LEU A 1 92 ? 27.382 11.703 58.796 1.00 55.79 346 LEU A CA 1
ATOM 519 C C . LEU A 1 92 ? 28.680 12.448 58.530 1.00 57.19 346 LEU A C 1
ATOM 520 O O . LEU A 1 92 ? 28.866 13.541 59.073 1.00 58.63 346 LEU A O 1
ATOM 525 N N . GLN A 1 93 ? 29.578 11.886 57.719 1.00 60.44 347 GLN A N 1
ATOM 526 C CA . GLN A 1 93 ? 30.881 12.500 57.502 1.00 59.12 347 GLN A CA 1
ATOM 527 C C . GLN A 1 93 ? 30.753 13.838 56.795 1.00 62.88 347 GLN A C 1
ATOM 528 O O . GLN A 1 93 ? 31.597 14.720 56.981 1.00 68.23 347 GLN A O 1
ATOM 534 N N . ASN A 1 94 ? 29.705 14.008 55.991 1.00 62.64 348 ASN A N 1
ATOM 535 C CA . ASN A 1 94 ? 29.445 15.241 55.260 1.00 67.75 348 ASN A CA 1
ATOM 536 C C . ASN A 1 94 ? 28.283 16.020 55.868 1.00 72.61 348 ASN A C 1
ATOM 537 O O . ASN A 1 94 ? 27.579 16.755 55.171 1.00 73.12 348 ASN A O 1
ATOM 542 N N . GLN A 1 95 ? 28.065 15.860 57.165 1.00 66.10 349 GLN A N 1
ATOM 543 C CA . GLN A 1 95 ? 26.981 16.524 57.863 1.00 63.58 349 GLN A CA 1
ATOM 544 C C . GLN A 1 95 ? 27.545 17.323 59.024 1.00 62.99 349 GLN A C 1
ATOM 545 O O . GLN A 1 95 ? 28.444 16.857 59.733 1.00 59.35 349 GLN A O 1
ATOM 551 N N . ASP A 1 96 ? 27.040 18.539 59.188 1.00 58.76 350 ASP A N 1
ATOM 552 C CA . ASP A 1 96 ? 27.303 19.297 60.397 1.00 58.27 350 ASP A CA 1
ATOM 553 C C . ASP A 1 96 ? 26.413 18.783 61.518 1.00 48.45 350 ASP A C 1
ATOM 554 O O . ASP A 1 96 ? 25.278 18.362 61.290 1.00 46.95 350 ASP A O 1
ATOM 559 N N . ALA A 1 97 ? 26.932 18.817 62.739 1.00 50.50 351 ALA A N 1
ATOM 560 C CA . ALA A 1 97 ? 26.180 18.346 63.894 1.00 46.07 351 ALA A CA 1
ATOM 561 C C . ALA A 1 97 ? 26.288 19.358 65.019 1.00 41.78 351 ALA A C 1
ATOM 562 O O . ALA A 1 97 ? 27.387 19.810 65.355 1.00 42.11 351 ALA A O 1
ATOM 564 N N . TYR A 1 98 ? 25.142 19.729 65.574 1.00 36.02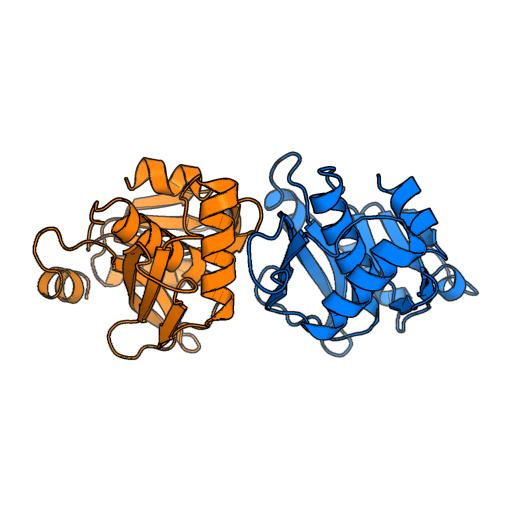 352 TYR A N 1
ATOM 565 C CA . TYR A 1 98 ? 25.074 20.567 66.760 1.00 34.16 352 TYR A CA 1
ATOM 566 C C . TYR A 1 98 ? 24.356 19.771 67.837 1.00 32.03 352 TYR A C 1
ATOM 567 O O . TYR A 1 98 ? 23.250 19.272 67.610 1.00 38.62 352 TYR A O 1
ATOM 576 N N . LEU A 1 99 ? 24.999 19.621 68.987 1.00 33.62 353 LEU A N 1
ATOM 577 C CA . LEU A 1 99 ? 24.471 18.830 70.085 1.00 34.01 353 LEU A CA 1
ATOM 578 C C . LEU A 1 99 ? 24.469 19.645 71.369 1.00 37.40 353 LEU A C 1
ATOM 579 O O . LEU A 1 99 ? 25.346 20.482 71.600 1.00 37.12 353 LEU A O 1
ATOM 584 N N . LYS A 1 100 ? 23.492 19.361 72.222 1.00 32.84 354 LYS A N 1
ATOM 585 C CA . LYS A 1 100 ? 23.399 20.044 73.501 1.00 34.95 354 LYS A CA 1
ATOM 586 C C . LYS A 1 100 ? 22.547 19.205 74.439 1.00 34.49 354 LYS A C 1
ATOM 587 O O . LYS A 1 100 ? 21.708 18.417 73.999 1.00 37.50 354 LYS A O 1
ATOM 593 N N . SER A 1 101 ? 22.794 19.367 75.731 1.00 34.15 355 SER A N 1
ATOM 594 C CA . SER A 1 101 ? 21.917 18.851 76.768 1.00 35.55 355 SER A CA 1
ATOM 595 C C . SER A 1 101 ? 21.001 19.979 77.212 1.00 39.16 355 SER A C 1
ATOM 596 O O . SER A 1 101 ? 21.466 21.097 77.449 1.00 38.78 355 SER A O 1
ATOM 599 N N . ALA A 1 102 ? 19.704 19.697 77.290 1.00 37.03 356 ALA A N 1
ATOM 600 C CA . ALA A 1 102 ? 18.757 20.720 77.703 1.00 41.68 356 ALA A CA 1
ATOM 601 C C . ALA A 1 102 ? 19.015 21.135 79.146 1.00 43.81 356 ALA A C 1
ATOM 602 O O . ALA A 1 102 ? 19.332 20.305 80.004 1.00 44.82 356 ALA A O 1
ATOM 604 N N . GLY A 1 103 ? 18.875 22.432 79.409 1.00 45.30 357 GLY A N 1
ATOM 605 C CA . GLY A 1 103 ? 19.014 22.972 80.746 1.00 41.32 357 GLY A CA 1
ATOM 606 C C . GLY A 1 103 ? 20.430 23.164 81.228 1.00 43.38 357 GLY A C 1
ATOM 607 O O . GLY A 1 103 ? 20.627 23.509 82.398 1.00 50.28 357 GLY A O 1
ATOM 608 N N . GLY A 1 104 ? 21.424 22.972 80.371 1.00 43.25 358 GLY A N 1
ATOM 609 C CA . GLY A 1 104 ? 22.790 23.117 80.830 1.00 53.06 358 GLY A CA 1
ATOM 610 C C . GLY A 1 104 ? 23.297 22.012 81.734 1.00 51.49 358 GLY A C 1
ATOM 611 O O . GLY A 1 104 ? 24.280 22.218 82.444 1.00 55.62 358 GLY A O 1
ATOM 612 N N . VAL A 1 105 ? 22.660 20.847 81.735 1.00 47.56 359 VAL A N 1
ATOM 613 C CA . VAL A 1 105 ? 23.122 19.717 82.534 1.00 51.63 359 VAL A CA 1
ATOM 614 C C . VAL A 1 105 ? 24.369 19.130 81.877 1.00 46.99 359 VAL A C 1
ATOM 615 O O . VAL A 1 105 ? 24.348 18.797 80.686 1.00 53.37 359 VAL A O 1
ATOM 619 N N . LYS A 1 106 ? 25.441 18.958 82.662 1.00 52.34 360 LYS A N 1
ATOM 620 C CA . LYS A 1 106 ? 26.690 18.370 82.175 1.00 52.08 360 LYS A CA 1
ATOM 621 C C . LYS A 1 106 ? 26.506 16.863 82.042 1.00 50.77 360 LYS A C 1
ATOM 622 O O . LYS A 1 106 ? 26.256 16.188 83.045 1.00 53.47 360 LYS A O 1
ATOM 628 N N . LEU A 1 107 ? 26.659 16.322 80.836 1.00 48.21 361 LEU A N 1
ATOM 629 C CA . LEU A 1 107 ? 26.556 14.884 80.605 1.00 46.63 361 LEU A CA 1
ATOM 630 C C . LEU A 1 107 ? 27.964 14.359 80.378 1.00 47.99 361 LEU A C 1
ATOM 631 O O . LEU A 1 107 ? 28.561 14.631 79.334 1.00 47.20 361 LEU A O 1
ATOM 636 N N . ASP A 1 108 ? 28.499 13.619 81.355 1.00 51.47 362 ASP A N 1
ATOM 637 C CA . ASP A 1 108 ? 29.899 13.210 81.363 1.00 53.86 362 ASP A CA 1
ATOM 638 C C . ASP A 1 108 ? 30.007 11.813 81.982 1.00 55.90 362 ASP A C 1
ATOM 639 O O . ASP A 1 108 ? 30.569 11.615 83.058 1.00 65.35 362 ASP A O 1
ATOM 644 N N . GLU A 1 109 ? 29.460 10.812 81.293 1.00 45.16 363 GLU A N 1
ATOM 645 C CA . GLU A 1 109 ? 29.563 9.432 81.750 1.00 45.66 363 GLU A CA 1
ATOM 646 C C . GLU A 1 109 ? 29.263 8.515 80.577 1.00 48.70 363 GLU A C 1
ATOM 647 O O . GLU A 1 109 ? 28.548 8.916 79.651 1.00 50.19 363 GLU A O 1
ATOM 653 N N . PRO A 1 110 ? 29.788 7.287 80.582 1.00 47.35 364 PRO A N 1
ATOM 654 C CA . PRO A 1 110 ? 29.553 6.388 79.438 1.00 47.74 364 PRO A CA 1
ATOM 655 C C . PRO A 1 110 ? 28.084 6.122 79.150 1.00 42.68 364 PRO A C 1
ATOM 656 O O . PRO A 1 110 ? 27.724 5.928 77.981 1.00 43.66 364 PRO A O 1
ATOM 660 N N . ALA A 1 111 ? 27.221 6.152 80.172 1.00 40.78 365 ALA A N 1
ATOM 661 C CA . ALA A 1 111 ? 25.828 5.736 80.018 1.00 43.40 365 ALA A CA 1
ATOM 662 C C . ALA A 1 111 ? 25.024 6.616 79.063 1.00 40.75 365 ALA A C 1
ATOM 663 O O . ALA A 1 111 ? 23.962 6.187 78.600 1.00 38.34 365 ALA A O 1
ATOM 665 N N . ILE A 1 112 ? 25.492 7.831 78.761 1.00 37.30 366 ILE A N 1
ATOM 666 C CA . ILE A 1 112 ? 24.722 8.744 77.914 1.00 37.63 366 ILE A CA 1
ATOM 667 C C . ILE A 1 112 ? 24.871 8.452 76.431 1.00 35.72 366 ILE A C 1
ATOM 668 O O . ILE A 1 112 ? 24.162 9.065 75.623 1.00 31.83 366 ILE A O 1
ATOM 673 N N . ASP A 1 113 ? 25.776 7.540 76.057 1.00 37.52 367 ASP A N 1
ATOM 674 C CA . ASP A 1 113 ? 26.069 7.270 74.650 1.00 35.00 367 ASP A CA 1
ATOM 675 C C . ASP A 1 113 ? 24.809 6.980 73.840 1.00 37.95 367 ASP A C 1
ATOM 676 O O . ASP A 1 113 ? 24.625 7.526 72.746 1.00 37.37 367 ASP A O 1
ATOM 681 N N . LEU A 1 114 ? 23.936 6.107 74.358 1.00 38.09 368 LEU A N 1
ATOM 682 C CA . LEU A 1 114 ? 22.796 5.643 73.570 1.00 36.93 368 LEU A CA 1
ATOM 683 C C . LEU A 1 114 ? 21.837 6.784 73.256 1.00 37.67 368 LEU A C 1
ATOM 684 O O . LEU A 1 114 ? 21.417 6.961 72.105 1.00 35.60 368 LEU A O 1
ATOM 689 N N . ALA A 1 115 ? 21.489 7.579 74.268 1.00 33.92 369 ALA A N 1
ATOM 690 C CA . ALA A 1 115 ? 20.587 8.701 74.040 1.00 34.55 369 ALA A CA 1
ATOM 691 C C . ALA A 1 115 ? 21.173 9.682 73.031 1.00 37.76 369 ALA A C 1
ATOM 692 O O . ALA A 1 115 ? 20.465 10.157 72.133 1.00 33.57 369 ALA A O 1
ATOM 694 N N . VAL A 1 116 ? 22.469 9.988 73.155 1.00 31.95 370 VAL A N 1
ATOM 695 C CA . VAL A 1 116 ? 23.121 10.875 72.192 1.00 35.65 370 VAL A CA 1
ATOM 696 C C . VAL A 1 116 ? 23.038 10.287 70.785 1.00 34.68 370 VAL A C 1
ATOM 697 O O . VAL A 1 116 ? 22.739 10.991 69.815 1.00 32.70 370 VAL A O 1
ATOM 701 N N . ALA A 1 117 ? 23.339 8.992 70.648 1.00 30.53 371 ALA A N 1
ATOM 702 C CA . ALA A 1 117 ? 23.262 8.334 69.342 1.00 37.66 371 ALA A CA 1
ATOM 703 C C . ALA A 1 117 ? 21.845 8.365 68.775 1.00 38.75 371 ALA A C 1
ATOM 704 O O . ALA A 1 117 ? 21.653 8.575 67.571 1.00 40.39 371 ALA A O 1
ATOM 706 N N . VAL A 1 118 ? 20.841 8.113 69.615 1.00 36.38 372 VAL A N 1
ATOM 707 C CA . VAL A 1 118 ? 19.461 8.130 69.140 1.00 42.12 372 VAL A CA 1
ATOM 708 C C . VAL A 1 118 ? 19.047 9.537 68.716 1.00 40.79 372 VAL A C 1
ATOM 709 O O . VAL A 1 118 ? 18.424 9.719 67.663 1.00 42.92 372 VAL A O 1
ATOM 713 N N . ALA A 1 119 ? 19.402 10.555 69.511 1.00 41.90 373 ALA A N 1
ATOM 714 C CA . ALA A 1 119 ? 19.052 11.928 69.147 1.00 41.74 373 ALA A CA 1
ATOM 715 C C . ALA A 1 119 ? 19.642 12.309 67.796 1.00 37.13 373 ALA A C 1
ATOM 716 O O . ALA A 1 119 ? 18.964 12.933 66.969 1.00 36.00 373 ALA A O 1
ATOM 718 N N . ILE A 1 120 ? 20.896 11.924 67.545 1.00 34.79 374 ILE A N 1
ATOM 719 C CA . ILE A 1 120 ? 21.514 12.210 66.254 1.00 39.22 374 ILE A CA 1
ATOM 720 C C . ILE A 1 120 ? 20.762 11.488 65.143 1.00 43.06 374 ILE A C 1
ATOM 721 O O . ILE A 1 120 ? 20.394 12.090 64.128 1.00 43.10 374 ILE A O 1
ATOM 726 N N . ALA A 1 121 ? 20.504 10.189 65.331 1.00 43.06 375 ALA A N 1
ATOM 727 C CA . ALA A 1 121 ? 19.789 9.424 64.313 1.00 47.44 375 ALA A CA 1
ATOM 728 C C . ALA A 1 121 ? 18.391 9.986 64.083 1.00 47.72 375 ALA A C 1
ATOM 729 O O . ALA A 1 121 ? 17.910 10.026 62.945 1.00 42.54 375 ALA A O 1
ATOM 731 N N . SER A 1 122 ? 17.741 10.461 65.150 1.00 44.65 376 SER A N 1
ATOM 732 C CA . SER A 1 122 ? 16.417 11.057 65.010 1.00 45.10 376 SER A CA 1
ATOM 733 C C . SER A 1 122 ? 16.451 12.283 64.106 1.00 47.17 376 SER A C 1
ATOM 734 O O . SER A 1 122 ? 15.577 12.454 63.250 1.00 51.47 376 SER A O 1
ATOM 737 N N . SER A 1 123 ? 17.444 13.157 64.287 1.00 49.41 377 SER A N 1
ATOM 738 C CA . SER A 1 123 ? 17.547 14.332 63.426 1.00 46.40 377 SER A CA 1
ATOM 739 C C . SER A 1 123 ? 17.933 13.933 62.006 1.00 48.58 377 SER A C 1
ATOM 740 O O . SER A 1 123 ? 17.391 14.470 61.033 1.00 50.20 377 SER A O 1
ATOM 743 N N . TYR A 1 124 ? 18.853 12.972 61.875 1.00 52.04 378 TYR A N 1
ATOM 744 C CA . TYR A 1 124 ? 19.271 12.491 60.560 1.00 51.16 378 TYR A CA 1
ATOM 745 C C . TYR A 1 124 ? 18.124 11.808 59.824 1.00 49.97 378 TYR A C 1
ATOM 746 O O . TYR A 1 124 ? 17.949 12.004 58.617 1.00 52.26 378 TYR A O 1
ATOM 755 N N . LYS A 1 125 ? 17.349 10.982 60.526 1.00 49.80 379 LYS A N 1
ATOM 756 C CA . LYS A 1 125 ? 16.225 10.286 59.912 1.00 53.50 379 LYS A CA 1
ATOM 757 C C . LYS A 1 125 ? 14.979 11.154 59.817 1.00 59.54 379 LYS A C 1
ATOM 758 O O . LYS A 1 125 ? 13.989 10.718 59.216 1.00 63.70 379 LYS A O 1
ATOM 764 N N . ASP A 1 126 ? 14.998 12.350 60.413 1.00 58.45 380 ASP A N 1
ATOM 765 C CA . ASP A 1 126 ? 13.822 13.225 60.481 1.00 58.03 380 ASP A CA 1
ATOM 766 C C . ASP A 1 126 ? 12.622 12.498 61.089 1.00 57.06 380 ASP A C 1
ATOM 767 O O . ASP A 1 126 ? 11.473 12.746 60.717 1.00 63.54 380 ASP A O 1
ATOM 772 N N . LYS A 1 127 ? 12.881 11.596 62.036 1.00 51.96 381 LYS A N 1
ATOM 773 C CA . LYS A 1 127 ? 11.840 10.824 62.694 1.00 56.42 381 LYS A CA 1
ATOM 774 C C . LYS A 1 127 ? 11.932 11.005 64.204 1.00 50.85 381 LYS A C 1
ATOM 775 O O . LYS A 1 127 ? 12.998 10.767 64.787 1.00 52.04 381 LYS A O 1
ATOM 781 N N . PRO A 1 128 ? 10.850 11.397 64.868 1.00 52.51 382 PRO A N 1
ATOM 782 C CA . PRO A 1 128 ? 10.928 11.738 66.292 1.00 54.88 382 PRO A CA 1
ATOM 783 C C . PRO A 1 128 ? 10.998 10.512 67.190 1.00 54.34 382 PRO A C 1
ATOM 784 O O . PRO A 1 128 ? 10.714 9.384 66.787 1.00 61.02 382 PRO A O 1
ATOM 788 N N . THR A 1 129 ? 11.388 10.767 68.435 1.00 53.18 383 THR A N 1
ATOM 789 C CA . THR A 1 129 ? 11.327 9.798 69.517 1.00 55.93 383 THR A CA 1
ATOM 790 C C . THR A 1 129 ? 10.125 10.100 70.404 1.00 56.96 383 THR A C 1
ATOM 791 O O . THR A 1 129 ? 9.565 11.199 70.378 1.00 61.88 383 THR A O 1
ATOM 795 N N . ASN A 1 130 ? 9.751 9.116 71.214 1.00 53.35 384 ASN A N 1
ATOM 796 C CA . ASN A 1 130 ? 8.604 9.277 72.104 1.00 54.94 384 ASN A CA 1
ATOM 797 C C . ASN A 1 130 ? 9.077 9.918 73.391 1.00 57.43 384 ASN A C 1
ATOM 798 O O . ASN A 1 130 ? 9.970 9.387 74.058 1.00 57.48 384 ASN A O 1
ATOM 803 N N . PRO A 1 131 ? 8.527 11.084 73.782 1.00 65.17 385 PRO A N 1
ATOM 804 C CA . PRO A 1 131 ? 9.016 11.766 74.984 1.00 65.56 385 PRO A CA 1
ATOM 805 C C . PRO A 1 131 ? 8.738 11.022 76.283 1.00 63.25 385 PRO A C 1
ATOM 806 O O . PRO A 1 131 ? 9.189 11.481 77.341 1.00 62.67 385 PRO A O 1
ATOM 810 N N . GLN A 1 132 ? 8.048 9.881 76.244 1.00 63.39 386 GLN A N 1
ATOM 811 C CA . GLN A 1 132 ? 7.865 9.038 77.419 1.00 69.64 386 GLN A CA 1
ATOM 812 C C . GLN A 1 132 ? 8.809 7.842 77.431 1.00 69.60 386 GLN A C 1
ATOM 813 O O . GLN A 1 132 ? 8.629 6.924 78.240 1.00 68.43 386 GLN A O 1
ATOM 819 N N . GLU A 1 133 ? 9.829 7.849 76.579 1.00 63.37 387 GLU A N 1
ATOM 820 C CA . GLU A 1 133 ? 10.834 6.802 76.545 1.00 67.82 387 GLU A CA 1
ATOM 821 C C . GLU A 1 133 ? 12.210 7.406 76.790 1.00 62.42 387 GLU A C 1
ATOM 822 O O . GLU A 1 133 ? 12.447 8.588 76.521 1.00 61.90 387 GLU A O 1
ATOM 828 N N . CYS A 1 134 ? 13.112 6.590 77.325 1.00 54.75 388 CYS A N 1
ATOM 829 C CA . CYS A 1 134 ? 14.455 7.046 77.635 1.00 52.63 388 CYS A CA 1
ATOM 830 C C . CYS A 1 134 ? 15.445 5.933 77.339 1.00 54.23 388 CYS A C 1
ATOM 831 O O . CYS A 1 134 ? 15.079 4.764 77.187 1.00 56.42 388 CYS A O 1
ATOM 834 N N . PHE A 1 135 ? 16.712 6.318 77.246 1.00 50.99 389 PHE A N 1
ATOM 835 C CA . PHE A 1 135 ? 17.763 5.442 76.759 1.00 44.42 389 PHE A CA 1
ATOM 836 C C . PHE A 1 135 ? 18.943 5.479 77.715 1.00 44.29 389 PHE A C 1
ATOM 837 O O . PHE A 1 135 ? 19.338 6.546 78.195 1.00 42.78 389 PHE A O 1
ATOM 845 N N . VAL A 1 136 ? 19.500 4.302 77.983 1.00 42.44 390 VAL A N 1
ATOM 846 C CA . VAL A 1 136 ? 20.623 4.143 78.896 1.00 40.39 390 VAL A CA 1
ATOM 847 C C . VAL A 1 136 ? 21.578 3.134 78.277 1.00 42.57 390 VAL A C 1
ATOM 848 O O . VAL A 1 136 ? 21.165 2.020 77.934 1.00 38.84 390 VAL A O 1
ATOM 852 N N . GLY A 1 137 ? 22.843 3.522 78.110 1.00 41.30 391 GLY A N 1
ATOM 853 C CA . GLY A 1 137 ? 23.844 2.592 77.621 1.00 37.06 391 GLY A CA 1
ATOM 854 C C . GLY A 1 137 ? 25.115 3.215 77.074 1.00 43.41 391 GLY A C 1
ATOM 855 O O . GLY A 1 137 ? 25.086 4.291 76.467 1.00 41.73 391 GLY A O 1
ATOM 856 N N . GLU A 1 138 ? 26.242 2.540 77.297 1.00 41.28 392 GLU A N 1
ATOM 857 C CA . GLU A 1 138 ? 27.488 2.885 76.633 1.00 40.45 392 GLU A CA 1
ATOM 858 C C . GLU A 1 138 ? 27.534 2.211 75.271 1.00 39.68 392 GLU A C 1
ATOM 859 O O . GLU A 1 138 ? 27.100 1.067 75.117 1.00 39.37 392 GLU A O 1
ATOM 865 N N . LEU A 1 139 ? 28.068 2.917 74.279 1.00 38.76 393 LEU A N 1
ATOM 866 C CA . LEU A 1 139 ? 28.141 2.404 72.918 1.00 36.09 393 LEU A CA 1
ATOM 867 C C . LEU A 1 139 ? 29.599 2.173 72.542 1.00 38.27 393 LEU A C 1
ATOM 868 O O . LEU A 1 139 ? 30.407 3.104 72.569 1.00 45.91 393 LEU A O 1
ATOM 873 N N . GLY A 1 140 ? 29.924 0.930 72.208 1.00 40.53 394 GLY A N 1
ATOM 874 C CA . GLY A 1 140 ? 31.265 0.564 71.819 1.00 42.32 394 GLY A CA 1
ATOM 875 C C . GLY A 1 140 ? 31.505 0.783 70.347 1.00 38.70 394 GLY A C 1
ATOM 876 O O . GLY A 1 140 ? 30.589 1.047 69.573 1.00 40.39 394 GLY A O 1
ATOM 877 N N . LEU A 1 141 ? 32.777 0.685 69.969 1.00 37.75 395 LEU A N 1
ATOM 878 C CA . LEU A 1 141 ? 33.158 0.967 68.594 1.00 42.54 395 LEU A CA 1
ATOM 879 C C . LEU A 1 141 ? 32.665 -0.099 67.625 1.00 39.55 395 LEU A C 1
ATOM 880 O O . LEU A 1 141 ? 32.581 0.172 66.425 1.00 41.68 395 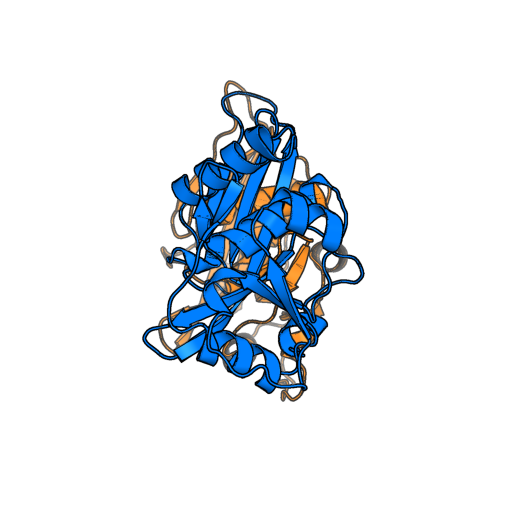LEU A O 1
ATOM 885 N N . THR A 1 142 ? 32.321 -1.295 68.108 1.00 44.69 396 THR A N 1
ATOM 886 C CA . THR A 1 142 ? 31.700 -2.303 67.259 1.00 46.75 396 THR A CA 1
ATOM 887 C C . THR A 1 142 ? 30.178 -2.197 67.254 1.00 46.10 396 THR A C 1
ATOM 888 O O . THR A 1 142 ? 29.503 -3.148 66.846 1.00 51.21 396 THR A O 1
ATOM 892 N N . GLY A 1 143 ? 29.625 -1.066 67.695 1.00 44.50 397 GLY A N 1
ATOM 893 C CA . GLY A 1 143 ? 28.191 -0.866 67.671 1.00 38.76 397 GLY A CA 1
ATOM 894 C C . GLY A 1 143 ? 27.434 -1.551 68.782 1.00 38.45 397 GLY A C 1
ATOM 895 O O . GLY A 1 143 ? 26.201 -1.572 68.745 1.00 43.13 397 GLY A O 1
ATOM 896 N N . GLU A 1 144 ? 28.130 -2.117 69.762 1.00 45.11 398 GLU A N 1
ATOM 897 C CA . GLU A 1 144 ? 27.508 -2.856 70.849 1.00 40.18 398 GLU A CA 1
ATOM 898 C C . GLU A 1 144 ? 27.094 -1.917 71.976 1.00 45.68 398 GLU A C 1
ATOM 899 O O . GLU A 1 144 ? 27.696 -0.860 72.186 1.00 45.28 398 GLU A O 1
ATOM 905 N N . ILE A 1 145 ? 26.041 -2.305 72.689 1.00 42.74 399 ILE A N 1
ATOM 906 C CA . ILE A 1 145 ? 25.554 -1.564 73.847 1.00 45.65 399 ILE A CA 1
ATOM 907 C C . ILE A 1 145 ? 26.104 -2.238 75.097 1.00 45.06 399 ILE A C 1
ATOM 908 O O . ILE A 1 145 ? 25.705 -3.358 75.433 1.00 46.32 399 ILE A O 1
ATOM 913 N N . ARG A 1 146 ? 27.012 -1.556 75.795 1.00 47.12 400 ARG A N 1
ATOM 914 C CA . ARG A 1 146 ? 27.719 -2.117 76.938 1.00 47.47 400 ARG A CA 1
ATOM 915 C C . ARG A 1 146 ? 27.061 -1.708 78.251 1.00 48.40 400 ARG A C 1
ATOM 916 O O . ARG A 1 146 ? 26.446 -0.642 78.355 1.00 38.79 400 ARG A O 1
ATOM 924 N N . ARG A 1 147 ? 27.237 -2.551 79.271 1.00 52.72 401 ARG A N 1
ATOM 925 C CA . ARG A 1 147 ? 26.575 -2.326 80.548 1.00 52.40 401 ARG A CA 1
ATOM 926 C C . ARG A 1 147 ? 27.047 -1.035 81.196 1.00 48.71 401 ARG A C 1
ATOM 927 O O . ARG A 1 147 ? 28.116 -0.500 80.889 1.00 46.85 401 ARG A O 1
ATOM 935 N N . VAL A 1 148 ? 26.219 -0.548 82.118 1.00 46.84 402 VAL A N 1
ATOM 936 C CA . VAL A 1 148 ? 26.504 0.645 82.896 1.00 49.15 402 VAL A CA 1
ATOM 937 C C . VAL A 1 148 ? 26.214 0.339 84.358 1.00 53.11 402 VAL A C 1
ATOM 938 O O . VAL A 1 148 ? 25.513 -0.617 84.694 1.00 55.32 402 VAL A O 1
ATOM 942 N N . ASN A 1 149 ? 26.736 1.194 85.228 1.00 51.71 403 ASN A N 1
ATOM 943 C CA . ASN A 1 149 ? 26.564 1.005 86.655 1.00 53.10 403 ASN A CA 1
ATOM 944 C C . ASN A 1 149 ? 25.186 1.476 87.106 1.00 61.78 403 ASN A C 1
ATOM 945 O O . ASN A 1 149 ? 24.477 2.201 86.398 1.00 56.13 403 ASN A O 1
ATOM 950 N N . ARG A 1 150 ? 24.819 1.033 88.307 1.00 66.68 404 ARG A N 1
ATOM 951 C CA . ARG A 1 150 ? 23.582 1.401 88.999 1.00 61.05 404 ARG A CA 1
ATOM 952 C C . ARG A 1 150 ? 22.380 1.397 88.062 1.00 57.07 404 ARG A C 1
ATOM 953 O O . ARG A 1 150 ? 21.564 2.320 88.045 1.00 62.75 404 ARG A O 1
ATOM 961 N N . ILE A 1 151 ? 22.263 0.318 87.288 1.00 53.70 405 ILE A N 1
ATOM 962 C CA . ILE A 1 151 ? 21.162 0.199 86.339 1.00 57.06 405 ILE A CA 1
ATOM 963 C C . ILE A 1 151 ? 19.813 0.166 87.052 1.00 64.07 405 ILE A C 1
ATOM 964 O O . ILE A 1 151 ? 18.790 0.545 86.468 1.00 64.90 405 ILE A O 1
ATOM 969 N N . GLU A 1 152 ? 19.778 -0.282 88.315 1.00 68.83 406 GLU A N 1
ATOM 970 C CA . GLU A 1 152 ? 18.493 -0.453 88.992 1.00 72.44 406 GLU A CA 1
ATOM 971 C C . GLU A 1 152 ? 17.866 0.884 89.353 1.00 67.60 406 GLU A C 1
ATOM 972 O O . GLU A 1 152 ? 16.662 1.078 89.156 1.00 70.88 406 GLU A O 1
ATOM 978 N N . GLN A 1 153 ? 18.658 1.824 89.863 1.00 64.24 407 GLN A N 1
ATOM 979 C CA . GLN A 1 153 ? 18.117 3.156 90.105 1.00 67.92 407 GLN A CA 1
ATOM 980 C C . GLN A 1 153 ? 17.626 3.794 88.816 1.00 64.22 407 GLN A C 1
ATOM 981 O O . GLN A 1 153 ? 16.644 4.543 88.827 1.00 63.39 407 GLN A O 1
ATOM 987 N N . ARG A 1 154 ? 18.288 3.502 87.696 1.00 67.47 408 ARG A N 1
ATOM 988 C CA . ARG A 1 154 ? 17.906 4.122 86.432 1.00 64.29 408 ARG A CA 1
ATOM 989 C C . ARG A 1 154 ? 16.521 3.659 85.980 1.00 68.62 408 ARG A C 1
ATOM 990 O O . ARG A 1 154 ? 15.665 4.489 85.650 1.00 67.38 408 ARG A O 1
ATOM 998 N N . ILE A 1 155 ? 16.267 2.338 85.966 1.00 68.80 409 ILE A N 1
ATOM 999 C CA . ILE A 1 155 ? 14.912 1.885 85.627 1.00 71.81 409 ILE A CA 1
ATOM 1000 C C . ILE A 1 155 ? 13.917 2.379 86.676 1.00 71.65 409 ILE A C 1
ATOM 1001 O O . ILE A 1 155 ? 12.781 2.752 86.349 1.00 64.33 409 ILE A O 1
ATOM 1006 N N . ASN A 1 156 ? 14.332 2.420 87.947 1.00 69.88 410 ASN A N 1
ATOM 1007 C CA . ASN A 1 156 ? 13.416 2.861 88.994 1.00 69.26 410 ASN A CA 1
ATOM 1008 C C . ASN A 1 156 ? 13.064 4.334 88.837 1.00 71.57 410 ASN A C 1
ATOM 1009 O O . ASN A 1 156 ? 11.883 4.699 88.823 1.00 69.64 410 ASN A O 1
ATOM 1014 N N . GLU A 1 157 ? 14.075 5.198 88.698 1.00 72.87 411 GLU A N 1
ATOM 1015 C CA . GLU A 1 157 ? 13.804 6.621 88.510 1.00 69.27 411 GLU A CA 1
ATOM 1016 C C . GLU A 1 157 ? 13.008 6.877 87.236 1.00 69.19 411 GLU A C 1
ATOM 1017 O O . GLU A 1 157 ? 12.119 7.734 87.217 1.00 68.40 411 GLU A O 1
ATOM 1023 N N . ALA A 1 158 ? 13.306 6.144 86.161 1.00 64.25 412 ALA A N 1
ATOM 1024 C CA . ALA A 1 158 ? 12.525 6.304 84.939 1.00 69.47 412 ALA A CA 1
ATOM 1025 C C . ALA A 1 158 ? 11.072 5.900 85.165 1.00 74.12 412 ALA A C 1
ATOM 1026 O O . ALA A 1 158 ? 10.149 6.599 84.728 1.00 67.72 412 ALA A O 1
ATOM 1028 N N . ALA A 1 159 ? 10.852 4.784 85.866 1.00 75.53 413 ALA A N 1
ATOM 1029 C CA . ALA A 1 159 ? 9.493 4.346 86.178 1.00 74.60 413 ALA A CA 1
ATOM 1030 C C . ALA A 1 159 ? 8.796 5.322 87.121 1.00 76.16 413 ALA A C 1
ATOM 1031 O O . ALA A 1 159 ? 7.656 5.734 86.874 1.00 72.27 413 ALA A O 1
ATOM 1033 N N . LYS A 1 160 ? 9.479 5.710 88.202 1.00 75.37 414 LYS A N 1
ATOM 1034 C CA . LYS A 1 160 ? 8.874 6.553 89.233 1.00 67.79 414 LYS A CA 1
ATOM 1035 C C . LYS A 1 160 ? 8.391 7.886 88.681 1.00 75.06 414 LYS A C 1
ATOM 1036 O O . LYS A 1 160 ? 7.382 8.433 89.147 1.00 83.09 414 LYS A O 1
ATOM 1042 N N . LEU A 1 161 ? 9.073 8.411 87.671 1.00 75.47 415 LEU A N 1
ATOM 1043 C CA . LEU A 1 161 ? 8.695 9.683 87.079 1.00 75.07 415 LEU A CA 1
ATOM 1044 C C . LEU A 1 161 ? 7.806 9.522 85.851 1.00 73.80 415 LEU A C 1
ATOM 1045 O O . LEU A 1 161 ? 7.644 10.481 85.093 1.00 70.02 415 LEU A O 1
ATOM 1050 N N . GLY A 1 162 ? 7.212 8.348 85.655 1.00 68.68 416 GLY A N 1
ATOM 1051 C CA . GLY A 1 162 ? 6.162 8.180 84.673 1.00 68.35 416 GLY A CA 1
ATOM 1052 C C . GLY A 1 162 ? 6.592 7.859 83.261 1.00 65.20 416 GLY A C 1
ATOM 1053 O O . GLY A 1 162 ? 5.807 8.078 82.330 1.00 61.16 416 GLY A O 1
ATOM 1054 N N . PHE A 1 163 ? 7.802 7.350 83.056 1.00 67.74 417 PHE A N 1
ATOM 1055 C CA . PHE A 1 163 ? 8.195 6.906 81.725 1.00 67.34 417 PHE A CA 1
ATOM 1056 C C . PHE A 1 163 ? 7.625 5.521 81.444 1.00 67.77 417 PHE A C 1
ATOM 1057 O O . PHE A 1 163 ? 7.557 4.667 82.334 1.00 66.14 417 PHE A O 1
ATOM 1065 N N . THR A 1 164 ? 7.219 5.298 80.193 1.00 64.21 418 THR A N 1
ATOM 1066 C CA . THR A 1 164 ? 6.578 4.042 79.823 1.00 67.57 418 THR A CA 1
ATOM 1067 C C . THR A 1 164 ? 7.568 2.981 79.363 1.00 62.98 418 THR A C 1
ATOM 1068 O O . THR A 1 164 ? 7.317 1.787 79.561 1.00 63.50 418 THR A O 1
ATOM 1072 N N . LYS A 1 165 ? 8.692 3.382 78.774 1.00 63.81 419 LYS A N 1
ATOM 1073 C CA . LYS A 1 165 ? 9.643 2.440 78.203 1.00 62.27 419 LYS A CA 1
ATOM 1074 C C . LYS A 1 165 ? 11.053 2.986 78.373 1.00 62.84 419 LYS A C 1
ATOM 1075 O O . LYS A 1 165 ? 11.284 4.185 78.197 1.00 62.75 419 LYS A O 1
ATOM 1081 N N . ILE A 1 166 ? 11.993 2.104 78.708 1.00 60.06 420 ILE A N 1
ATOM 1082 C CA . ILE A 1 166 ? 13.402 2.461 78.823 1.00 56.80 420 ILE A CA 1
ATOM 1083 C C . ILE A 1 166 ? 14.232 1.397 78.121 1.00 54.26 420 ILE A C 1
ATOM 1084 O O . ILE A 1 166 ? 14.055 0.200 78.370 1.00 58.85 420 ILE A O 1
ATOM 1089 N N . TYR A 1 167 ? 15.123 1.834 77.236 1.00 52.95 421 TYR A N 1
ATOM 1090 C CA . TYR A 1 167 ? 16.089 0.944 76.604 1.00 51.17 421 TYR A CA 1
ATOM 1091 C C . TYR A 1 167 ? 17.362 0.913 77.436 1.00 48.45 421 TYR A C 1
ATOM 1092 O O . TYR A 1 167 ? 17.900 1.957 77.807 1.00 52.06 421 TYR A O 1
ATOM 1101 N N . VAL A 1 168 ? 17.836 -0.299 77.746 1.00 51.38 422 VAL A N 1
ATOM 1102 C CA . VAL A 1 168 ? 19.020 -0.506 78.568 1.00 49.29 422 VAL A CA 1
ATOM 1103 C C . VAL A 1 168 ? 19.866 -1.604 77.949 1.00 48.83 422 VAL A C 1
ATOM 1104 O O . VAL A 1 168 ? 19.394 -2.348 77.066 1.00 50.12 422 VAL A O 1
ATOM 1108 N N . PRO A 1 169 ? 21.134 -1.715 78.340 1.00 50.62 423 PRO A N 1
ATOM 1109 C CA . PRO A 1 169 ? 21.951 -2.840 77.866 1.00 54.93 423 PRO A CA 1
ATOM 1110 C C . PRO A 1 169 ? 21.379 -4.158 78.379 1.00 54.18 423 PRO A C 1
ATOM 1111 O O . PRO A 1 169 ? 21.092 -4.300 79.569 1.00 52.36 423 PRO A O 1
ATOM 1115 N N . LYS A 1 170 ? 21.224 -5.132 77.474 1.00 53.36 424 LYS A N 1
ATOM 1116 C CA . LYS A 1 170 ? 20.620 -6.399 77.880 1.00 57.28 424 LYS A CA 1
ATOM 1117 C C . LYS A 1 170 ? 21.509 -7.131 78.882 1.00 62.55 424 LYS A C 1
ATOM 1118 O O . LYS A 1 170 ? 21.012 -7.794 79.803 1.00 72.06 424 LYS A O 1
ATOM 1124 N N . ASN A 1 171 ? 22.835 -6.977 78.756 1.00 60.77 425 ASN A N 1
ATOM 1125 C CA . ASN A 1 171 ? 23.737 -7.604 79.715 1.00 66.77 425 ASN A CA 1
ATOM 1126 C C . ASN A 1 171 ? 23.629 -6.980 81.098 1.00 74.42 425 ASN A C 1
ATOM 1127 O O . ASN A 1 171 ? 24.130 -7.565 82.060 1.00 79.53 425 ASN A O 1
ATOM 1132 N N . SER A 1 172 ? 23.007 -5.802 81.219 1.00 73.07 426 SER A N 1
ATOM 1133 C CA . SER A 1 172 ? 22.717 -5.215 82.522 1.00 72.07 426 SER A CA 1
ATOM 1134 C C . SER A 1 172 ? 21.491 -5.835 8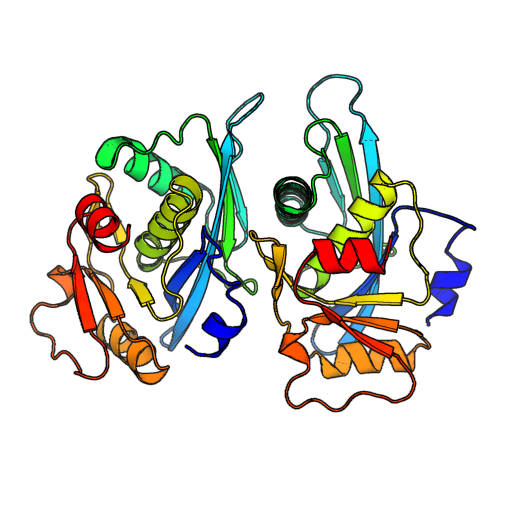3.183 1.00 75.06 426 SER A C 1
ATOM 1135 O O . SER A 1 172 ? 21.281 -5.629 84.383 1.00 76.47 426 SER A O 1
ATOM 1138 N N . LEU A 1 173 ? 20.678 -6.578 82.426 1.00 71.57 427 LEU A N 1
ATOM 1139 C CA . LEU A 1 173 ? 19.428 -7.137 82.931 1.00 76.52 427 LEU A CA 1
ATOM 1140 C C . LEU A 1 173 ? 19.618 -8.440 83.698 1.00 82.68 427 LEU A C 1
ATOM 1141 O O . LEU A 1 173 ? 18.743 -8.804 84.492 1.00 84.50 427 LEU A O 1
ATOM 1146 N N . THR A 1 174 ? 20.712 -9.161 83.449 1.00 84.39 428 THR A N 1
ATOM 1147 C CA . THR A 1 174 ? 20.966 -10.444 84.099 1.00 89.96 428 THR A CA 1
ATOM 1148 C C . THR A 1 174 ? 20.937 -10.309 85.620 1.00 89.58 428 THR A C 1
ATOM 1149 O O . THR A 1 174 ? 21.688 -9.516 86.199 1.00 83.68 428 THR A O 1
ATOM 1153 N N . GLY A 1 175 ? 20.064 -11.089 86.257 1.00 89.32 429 GLY A N 1
ATOM 1154 C CA . GLY A 1 175 ? 19.972 -11.098 87.702 1.00 91.00 429 GLY A CA 1
ATOM 1155 C C . GLY A 1 175 ? 19.265 -9.899 88.286 1.00 91.84 429 GLY A C 1
ATOM 1156 O O . GLY A 1 175 ? 19.620 -9.454 89.386 1.00 93.40 429 GLY A O 1
ATOM 1157 N N . ILE A 1 176 ? 18.285 -9.340 87.578 1.00 88.05 430 ILE A N 1
ATOM 1158 C CA . ILE A 1 176 ? 17.639 -8.131 88.057 1.00 89.60 430 ILE A CA 1
ATOM 1159 C C . ILE A 1 176 ? 16.131 -8.348 88.020 1.00 91.78 430 ILE A C 1
ATOM 1160 O O . ILE A 1 176 ? 15.616 -9.121 87.204 1.00 90.08 430 ILE A O 1
ATOM 1165 N N . THR A 1 177 ? 15.416 -7.689 88.928 1.00 91.30 431 THR A N 1
ATOM 1166 C CA . THR A 1 177 ? 13.959 -7.784 88.972 1.00 94.72 431 THR A CA 1
ATOM 1167 C C . THR A 1 177 ? 13.344 -6.571 88.280 1.00 94.24 431 THR A C 1
ATOM 1168 O O . THR A 1 177 ? 13.475 -5.442 88.769 1.00 94.58 431 THR A O 1
ATOM 1172 N N . LEU A 1 178 ? 12.657 -6.814 87.153 1.00 88.59 432 LEU A N 1
ATOM 1173 C CA . LEU A 1 178 ? 12.017 -5.751 86.394 1.00 87.63 432 LEU A CA 1
ATOM 1174 C C . LEU A 1 178 ? 10.722 -5.303 87.079 1.00 95.66 432 LEU A C 1
ATOM 1175 O O . LEU A 1 178 ? 9.928 -6.140 87.514 1.00 94.53 432 LEU A O 1
ATOM 1180 N N . PRO A 1 179 ? 10.494 -3.995 87.199 1.00 96.95 433 PRO A N 1
ATOM 1181 C CA . PRO A 1 179 ? 9.188 -3.490 87.644 1.00 93.75 433 PRO A CA 1
ATOM 1182 C C . PRO A 1 179 ? 8.200 -3.456 86.489 1.00 92.69 433 PRO A C 1
ATOM 1183 O O . PRO A 1 179 ? 8.577 -3.238 85.336 1.00 91.53 433 PRO A O 1
ATOM 1187 N N . LYS A 1 180 ? 6.916 -3.665 86.797 1.00 91.87 434 LYS A N 1
ATOM 1188 C CA . LYS A 1 180 ? 5.956 -3.697 85.700 1.00 93.89 434 LYS A CA 1
ATOM 1189 C C . LYS A 1 180 ? 5.505 -2.303 85.271 1.00 86.84 434 LYS A C 1
ATOM 1190 O O . LYS A 1 180 ? 4.851 -2.182 84.230 1.00 81.90 434 LYS A O 1
ATOM 1196 N N . GLU A 1 181 ? 5.804 -1.249 86.047 1.00 88.89 435 GLU A N 1
ATOM 1197 C CA . GLU A 1 181 ? 5.307 0.076 85.671 1.00 88.90 435 GLU A CA 1
ATOM 1198 C C . GLU A 1 181 ? 5.888 0.552 84.347 1.00 86.18 435 GLU A C 1
ATOM 1199 O O . GLU A 1 181 ? 5.282 1.412 83.697 1.00 82.80 435 GLU A O 1
ATOM 1205 N N . ILE A 1 182 ? 7.028 0.007 83.923 1.00 83.47 436 ILE A N 1
ATOM 1206 C CA . ILE A 1 182 ? 7.744 0.497 82.750 1.00 73.82 436 ILE A CA 1
ATOM 1207 C C . ILE A 1 182 ? 8.223 -0.704 81.944 1.00 67.06 436 ILE A C 1
ATOM 1208 O O . ILE A 1 182 ? 8.755 -1.666 82.508 1.00 69.44 436 ILE A O 1
ATOM 1213 N N . GLN A 1 183 ? 8.011 -0.659 80.630 1.00 58.78 437 GLN A N 1
ATOM 1214 C CA . GLN A 1 183 ? 8.574 -1.665 79.740 1.00 59.44 437 GLN A CA 1
ATOM 1215 C C . GLN A 1 183 ? 10.087 -1.480 79.645 1.00 64.10 437 GLN A C 1
ATOM 1216 O O . GLN A 1 183 ? 10.567 -0.393 79.315 1.00 63.40 437 GLN A O 1
ATOM 1222 N N . VAL A 1 184 ? 10.838 -2.542 79.926 1.00 61.53 438 VAL A N 1
ATOM 1223 C CA . VAL A 1 184 ? 12.299 -2.516 79.906 1.00 58.24 438 VAL A CA 1
ATOM 1224 C C . VAL A 1 184 ? 12.770 -3.316 78.698 1.00 55.25 438 VAL A C 1
ATOM 1225 O O . VAL A 1 184 ? 12.626 -4.543 78.656 1.00 59.12 438 VAL A O 1
ATOM 1229 N N . ILE A 1 185 ? 13.358 -2.627 77.726 1.00 47.49 439 ILE A N 1
ATOM 1230 C CA . ILE A 1 185 ? 13.801 -3.237 76.479 1.00 51.03 439 ILE A CA 1
ATOM 1231 C C . ILE A 1 185 ? 15.315 -3.410 76.567 1.00 59.24 439 ILE A C 1
ATOM 1232 O O . ILE A 1 185 ? 16.062 -2.426 76.537 1.00 57.72 439 ILE A O 1
ATOM 1237 N N . GLY A 1 186 ? 15.773 -4.656 76.687 1.00 59.24 440 GLY A N 1
ATOM 1238 C CA . GLY A 1 186 ? 17.202 -4.935 76.686 1.00 48.70 440 GLY A CA 1
ATOM 1239 C C . GLY A 1 186 ? 17.735 -4.991 75.267 1.00 52.60 440 GLY A C 1
ATOM 1240 O O . GLY A 1 186 ? 17.209 -5.720 74.421 1.00 51.04 440 GLY A O 1
ATOM 1241 N N . VAL A 1 187 ? 18.778 -4.212 74.996 1.00 52.21 441 VAL A N 1
ATOM 1242 C CA . VAL A 1 187 ? 19.341 -4.141 73.655 1.00 50.76 441 VAL A CA 1
ATOM 1243 C C . VAL A 1 187 ? 20.828 -4.470 73.709 1.00 52.62 441 VAL A C 1
ATOM 1244 O O . VAL A 1 187 ? 21.473 -4.401 74.760 1.00 51.04 441 VAL A O 1
ATOM 1248 N N . THR A 1 188 ? 21.367 -4.861 72.552 1.00 44.04 442 THR A N 1
ATOM 1249 C CA . THR A 1 188 ? 22.775 -5.223 72.447 1.00 46.92 442 THR A CA 1
ATOM 1250 C C . THR A 1 188 ? 23.536 -4.487 71.352 1.00 44.36 442 THR A C 1
ATOM 1251 O O . THR A 1 188 ? 24.769 -4.456 71.412 1.00 48.16 442 THR A O 1
ATOM 1255 N N . THR A 1 189 ? 22.864 -3.925 70.348 1.00 44.35 443 THR A N 1
ATOM 1256 C CA . THR A 1 189 ? 23.533 -3.262 69.236 1.00 45.28 443 THR A CA 1
ATOM 1257 C C . THR A 1 189 ? 22.800 -1.975 68.879 1.00 51.21 443 THR A C 1
ATOM 1258 O O . THR A 1 189 ? 21.600 -1.829 69.132 1.00 47.15 443 THR A O 1
ATOM 1262 N N . ILE A 1 190 ? 23.543 -1.037 68.285 1.00 49.42 444 ILE A N 1
ATOM 1263 C CA . ILE A 1 190 ? 22.939 0.228 67.878 1.00 50.22 444 ILE A CA 1
ATOM 1264 C C . ILE A 1 190 ? 21.971 0.016 66.718 1.00 47.19 444 ILE A C 1
ATOM 1265 O O . ILE A 1 190 ? 20.954 0.714 66.616 1.00 50.81 444 ILE A O 1
ATOM 1270 N N . GLN A 1 191 ? 22.261 -0.942 65.829 1.00 46.68 445 GLN A N 1
ATOM 1271 C CA . GLN A 1 191 ? 21.341 -1.230 64.730 1.00 49.18 445 GLN A CA 1
ATOM 1272 C C . GLN A 1 191 ? 20.015 -1.767 65.250 1.00 50.84 445 GLN A C 1
ATOM 1273 O O . GLN A 1 191 ? 18.944 -1.372 64.772 1.00 54.90 445 GLN A O 1
ATOM 1279 N N . GLU A 1 192 ? 20.069 -2.671 66.229 1.00 50.65 446 GLU A N 1
ATOM 1280 C CA . GLU A 1 192 ? 18.846 -3.195 66.824 1.00 45.91 446 GLU A CA 1
ATOM 1281 C C . GLU A 1 192 ? 18.018 -2.079 67.449 1.00 50.55 446 GLU A C 1
ATOM 1282 O O . GLU A 1 192 ? 16.786 -2.081 67.352 1.00 52.99 446 GLU A O 1
ATOM 1288 N N . VAL A 1 193 ? 18.678 -1.105 68.078 1.00 52.29 447 VAL A N 1
ATOM 1289 C CA . VAL A 1 193 ? 17.956 0.014 68.679 1.00 50.75 447 VAL A CA 1
ATOM 1290 C C . VAL A 1 193 ? 17.296 0.866 67.600 1.00 46.74 447 VAL A C 1
ATOM 1291 O O . VAL A 1 193 ? 16.116 1.220 67.704 1.00 46.81 447 VAL A O 1
ATOM 1295 N N . LEU A 1 194 ? 18.044 1.208 66.549 1.00 45.92 448 LEU A N 1
ATOM 1296 C CA . LEU A 1 194 ? 17.491 2.053 65.493 1.00 50.56 448 LEU A CA 1
ATOM 1297 C C . LEU A 1 194 ? 16.259 1.421 64.854 1.00 57.37 448 LEU A C 1
ATOM 1298 O O . LEU A 1 194 ? 15.316 2.130 64.477 1.00 57.16 448 LEU A O 1
ATOM 1303 N N . LYS A 1 195 ? 16.243 0.090 64.728 1.00 53.44 449 LYS A N 1
ATOM 1304 C CA . LYS A 1 195 ? 15.106 -0.574 64.097 1.00 53.41 449 LYS A CA 1
ATOM 1305 C C . LYS A 1 195 ? 13.878 -0.555 65.002 1.00 48.40 449 LYS A C 1
ATOM 1306 O O . LYS A 1 195 ? 12.750 -0.399 64.521 1.00 51.13 449 LYS A O 1
ATOM 1312 N N . LYS A 1 196 ? 14.077 -0.691 66.316 1.00 46.48 450 LYS A N 1
ATOM 1313 C CA . LYS A 1 196 ? 12.958 -0.611 67.250 1.00 46.57 450 LYS A CA 1
ATOM 1314 C C . LYS A 1 196 ? 12.427 0.811 67.372 1.00 55.77 450 LYS A C 1
ATOM 1315 O O . LYS A 1 196 ? 11.211 1.020 67.456 1.00 60.99 450 LYS A O 1
ATOM 1321 N N . VAL A 1 197 ? 13.317 1.800 67.373 1.00 52.35 451 VAL A N 1
ATOM 1322 C CA . VAL A 1 197 ? 12.900 3.169 67.643 1.00 51.58 451 VAL A CA 1
ATOM 1323 C C . VAL A 1 197 ? 12.410 3.877 66.378 1.00 52.67 451 VAL A C 1
ATOM 1324 O O . VAL A 1 197 ? 11.477 4.685 66.444 1.00 51.81 451 VAL A O 1
ATOM 1328 N N . PHE A 1 198 ? 13.000 3.577 65.224 1.00 54.86 452 PHE A N 1
ATOM 1329 C CA . PHE A 1 198 ? 12.642 4.234 63.971 1.00 54.91 452 PHE A CA 1
ATOM 1330 C C . PHE A 1 198 ? 12.140 3.221 62.943 1.00 67.03 452 PHE A C 1
ATOM 1331 O O . PHE A 1 198 ? 10.981 3.268 62.520 1.00 77.46 452 PHE A O 1
ATOM 1339 N N . GLY B 1 22 ? 17.016 52.138 86.083 1.00 80.90 276 GLY B N 1
ATOM 1340 C CA . GLY B 1 22 ? 17.089 50.742 85.703 1.00 75.41 276 GLY B CA 1
ATOM 1341 C C . GLY B 1 22 ? 16.711 50.488 84.256 1.00 77.91 276 GLY B C 1
ATOM 1342 O O . GLY B 1 22 ? 17.547 50.051 83.470 1.00 78.42 276 GLY B O 1
ATOM 1343 N N . SER B 1 23 ? 15.447 50.752 83.897 1.00 79.97 277 SER B N 1
ATOM 1344 C CA . SER B 1 23 ? 15.055 50.553 82.503 1.00 77.59 277 SER B CA 1
ATOM 1345 C C . SER B 1 23 ? 15.527 51.686 81.603 1.00 82.03 277 SER B C 1
ATOM 1346 O O . SER B 1 23 ? 15.984 51.423 80.487 1.00 81.18 277 SER B O 1
ATOM 1349 N N . GLN B 1 24 ? 15.442 52.944 82.042 1.00 82.51 278 GLN B N 1
ATOM 1350 C CA . GLN B 1 24 ? 15.890 53.977 81.119 1.00 87.00 278 GLN B CA 1
ATOM 1351 C C . GLN B 1 24 ? 17.404 54.046 81.057 1.00 85.84 278 GLN B C 1
ATOM 1352 O O . GLN B 1 24 ? 17.930 54.529 80.050 1.00 84.89 278 GLN B O 1
ATOM 1358 N N . VAL B 1 25 ? 18.134 53.524 82.057 1.00 86.35 279 VAL B N 1
ATOM 1359 C CA . VAL B 1 25 ? 19.587 53.538 81.893 1.00 85.02 279 VAL B CA 1
ATOM 1360 C C . VAL B 1 25 ? 19.951 52.771 80.630 1.00 79.91 279 VAL B C 1
ATOM 1361 O O . VAL B 1 25 ? 20.949 53.080 79.976 1.00 78.82 279 VAL B O 1
ATOM 1365 N N . PHE B 1 26 ? 19.118 51.805 80.235 1.00 73.70 280 PHE B N 1
ATOM 1366 C CA . PHE B 1 26 ? 19.264 51.159 78.938 1.00 77.60 280 PHE B CA 1
ATOM 1367 C C . PHE B 1 26 ? 18.691 52.025 77.819 1.00 78.42 280 PHE B C 1
ATOM 1368 O O . PHE B 1 26 ? 19.261 52.085 76.724 1.00 76.57 280 PHE B O 1
ATOM 1376 N N . LEU B 1 27 ? 17.569 52.708 78.072 1.00 84.54 281 LEU B N 1
ATOM 1377 C CA . LEU B 1 27 ? 16.991 53.567 77.043 1.00 84.19 281 LEU B CA 1
ATOM 1378 C C . LEU B 1 27 ? 17.850 54.811 76.812 1.00 84.08 281 LEU B C 1
ATOM 1379 O O . LEU B 1 27 ? 17.895 55.326 75.688 1.00 86.07 281 LEU B O 1
ATOM 1384 N N . GLU B 1 28 ? 18.557 55.300 77.839 1.00 85.25 282 GLU B N 1
ATOM 1385 C CA . GLU B 1 28 ? 19.464 56.426 77.621 1.00 83.11 282 GLU B CA 1
ATOM 1386 C C . GLU B 1 28 ? 20.730 56.006 76.879 1.00 82.02 282 GLU B C 1
ATOM 1387 O O . GLU B 1 28 ? 21.313 56.824 76.165 1.00 84.20 282 GLU B O 1
ATOM 1393 N N . GLU B 1 29 ? 21.178 54.756 77.028 1.00 82.42 283 GLU B N 1
ATOM 1394 C CA . GLU B 1 29 ? 22.354 54.309 76.283 1.00 78.84 283 GLU B CA 1
ATOM 1395 C C . GLU B 1 29 ? 22.028 53.847 74.874 1.00 73.98 283 GLU B C 1
ATOM 1396 O O . GLU B 1 29 ? 22.954 53.616 74.087 1.00 69.99 283 GLU B O 1
ATOM 1402 N N . ARG B 1 30 ? 20.753 53.700 74.539 1.00 68.13 284 ARG B N 1
ATOM 1403 C CA . ARG B 1 30 ? 20.353 53.154 73.249 1.00 68.96 284 ARG B CA 1
ATOM 1404 C C . ARG B 1 30 ? 20.217 54.293 72.243 1.00 65.62 284 ARG B C 1
ATOM 1405 O O . ARG B 1 30 ? 19.302 55.116 72.350 1.00 70.22 284 ARG B O 1
ATOM 1413 N N . LEU B 1 31 ? 21.134 54.346 71.276 1.00 63.95 285 LEU B N 1
ATOM 1414 C CA . LEU B 1 31 ? 21.005 55.284 70.170 1.00 65.39 285 LEU B CA 1
ATOM 1415 C C . LEU B 1 31 ? 19.660 55.092 69.476 1.00 73.60 285 LEU B C 1
ATOM 1416 O O . LEU B 1 31 ? 19.055 54.017 69.520 1.00 76.57 285 LEU B O 1
ATOM 1421 N N . ASP B 1 32 ? 19.194 56.156 68.828 1.00 75.98 286 ASP B N 1
ATOM 1422 C CA . ASP B 1 32 ? 17.870 56.144 68.216 1.00 77.93 286 ASP B CA 1
ATOM 1423 C C . ASP B 1 32 ? 17.846 55.167 67.045 1.00 74.49 286 ASP B C 1
ATOM 1424 O O . ASP B 1 32 ? 18.620 55.309 66.091 1.00 70.75 286 ASP B O 1
ATOM 1429 N N . GLY B 1 33 ? 16.958 54.176 67.123 1.00 69.78 287 GLY B N 1
ATOM 1430 C CA . GLY B 1 33 ? 16.882 53.156 66.095 1.00 68.32 287 GLY B CA 1
ATOM 1431 C C . GLY B 1 33 ? 18.082 52.239 66.015 1.00 66.33 287 GLY B C 1
ATOM 1432 O O . GLY B 1 33 ? 18.290 51.597 64.982 1.00 63.60 287 GLY B O 1
ATOM 1433 N N . ALA B 1 34 ? 18.893 52.173 67.069 1.00 63.65 288 ALA B N 1
ATOM 1434 C CA . ALA B 1 34 ? 20.033 51.267 67.070 1.00 61.38 288 ALA B CA 1
ATOM 1435 C C . ALA B 1 34 ? 19.559 49.820 67.031 1.00 59.11 288 ALA B C 1
ATOM 1436 O O . ALA B 1 34 ? 18.697 49.410 67.817 1.00 54.75 288 ALA B O 1
ATOM 1438 N N . THR B 1 35 ? 20.123 49.050 66.110 1.00 52.73 289 THR B N 1
ATOM 1439 C CA . THR B 1 35 ? 19.738 47.664 65.909 1.00 45.04 289 THR B CA 1
ATOM 1440 C C . THR B 1 35 ? 20.772 46.732 66.528 1.00 44.23 289 THR B C 1
ATOM 1441 O O . THR B 1 35 ? 21.897 47.129 66.839 1.00 47.91 289 THR B O 1
ATOM 1445 N N . GLY B 1 36 ? 20.369 45.477 66.711 1.00 45.62 290 GLY B N 1
ATOM 1446 C CA . GLY B 1 36 ? 21.281 44.456 67.179 1.00 38.02 290 GLY B CA 1
ATOM 1447 C C . GLY B 1 36 ? 21.484 44.411 68.674 1.00 37.99 290 GLY B C 1
ATOM 1448 O O . GLY B 1 36 ? 22.564 44.030 69.132 1.00 39.12 290 GLY B O 1
ATOM 1449 N N . SER B 1 37 ? 20.488 44.807 69.459 1.00 37.28 291 SER B N 1
ATOM 1450 C CA . SER B 1 37 ? 20.620 44.736 70.904 1.00 41.58 291 SER B CA 1
ATOM 1451 C C . SER B 1 37 ? 19.308 44.272 71.521 1.00 39.03 291 SER B C 1
ATOM 1452 O O . SER B 1 37 ? 18.238 44.367 70.919 1.00 39.55 291 SER B O 1
ATOM 1455 N N . SER B 1 38 ? 19.416 43.752 72.738 1.00 37.02 292 SER B N 1
ATOM 1456 C CA . SER B 1 38 ? 18.273 43.209 73.450 1.00 35.29 292 SER B CA 1
ATOM 1457 C C . SER B 1 38 ? 18.655 43.074 74.912 1.00 38.26 292 SER B C 1
ATOM 1458 O O . SER B 1 38 ? 19.837 43.016 75.262 1.00 42.29 292 SER B O 1
ATOM 1461 N N . ILE B 1 39 ? 17.637 43.001 75.758 1.00 35.01 293 ILE B N 1
ATOM 1462 C CA . ILE B 1 39 ? 17.813 42.957 77.201 1.00 36.59 293 ILE B CA 1
ATOM 1463 C C . ILE B 1 39 ? 17.466 41.561 77.693 1.00 36.49 293 ILE B C 1
ATOM 1464 O O . ILE B 1 39 ? 16.483 40.959 77.247 1.00 33.67 293 ILE B O 1
ATOM 1469 N N . VAL B 1 40 ? 18.280 41.049 78.613 1.00 32.82 294 VAL B N 1
ATOM 1470 C CA . VAL B 1 40 ? 18.060 39.755 79.236 1.00 34.52 294 VAL B CA 1
ATOM 1471 C C . VAL B 1 40 ? 18.049 39.957 80.742 1.00 39.23 294 VAL B C 1
ATOM 1472 O O . VAL B 1 40 ? 18.743 40.829 81.275 1.00 39.90 294 VAL B O 1
ATOM 1476 N N . VAL B 1 41 ? 17.229 39.168 81.428 1.00 41.53 295 VAL B N 1
ATOM 1477 C CA . VAL B 1 41 ? 17.252 39.096 82.883 1.00 46.08 295 VAL B CA 1
ATOM 1478 C C . VAL B 1 41 ? 18.001 37.819 83.244 1.00 43.38 295 VAL B C 1
ATOM 1479 O O . VAL B 1 41 ? 17.453 36.716 83.162 1.00 42.49 295 VAL B O 1
ATOM 1483 N N . THR B 1 42 ? 19.264 37.961 83.624 1.00 38.69 296 THR B N 1
ATOM 1484 C CA . THR B 1 42 ? 20.097 36.827 83.983 1.00 47.37 296 THR B CA 1
ATOM 1485 C C . THR B 1 42 ? 20.388 36.863 85.481 1.00 49.91 296 THR B C 1
ATOM 1486 O O . THR B 1 42 ? 20.014 37.801 86.186 1.00 51.42 296 THR B O 1
ATOM 1490 N N . MET B 1 43 ? 21.056 35.823 85.974 1.00 49.66 297 MET B N 1
ATOM 1491 C CA . MET B 1 43 ? 21.264 35.646 87.405 1.00 56.30 297 MET B CA 1
ATOM 1492 C C . MET B 1 43 ? 22.748 35.534 87.723 1.00 63.97 297 MET B C 1
ATOM 1493 O O . MET B 1 43 ? 23.476 34.780 87.067 1.00 70.29 297 MET B O 1
ATOM 1498 N N . GLU B 1 44 ? 23.186 36.290 88.729 1.00 67.61 298 GLU B N 1
ATOM 1499 C CA . GLU B 1 44 ? 24.492 36.140 89.369 1.00 72.34 298 GLU B CA 1
ATOM 1500 C C . GLU B 1 44 ? 24.258 35.618 90.780 1.00 69.64 298 GLU B C 1
ATOM 1501 O O . GLU B 1 44 ? 23.813 36.365 91.659 1.00 68.40 298 GLU B O 1
ATOM 1507 N N . GLY B 1 45 ? 24.549 34.342 90.993 1.00 72.99 299 GLY B N 1
ATOM 1508 C CA . GLY B 1 45 ? 24.168 33.711 92.244 1.00 66.07 299 GLY B CA 1
ATOM 1509 C C . GLY B 1 45 ? 22.659 33.681 92.358 1.00 72.63 299 GLY B C 1
ATOM 1510 O O . GLY B 1 45 ? 21.960 33.088 91.527 1.00 73.54 299 GLY B O 1
ATOM 1511 N N . THR B 1 46 ? 22.129 34.329 93.391 1.00 70.45 300 THR B N 1
ATOM 1512 C CA . THR B 1 46 ? 20.689 34.407 93.574 1.00 68.06 300 THR B CA 1
ATOM 1513 C C . THR B 1 46 ? 20.110 35.754 93.176 1.00 62.21 300 THR B C 1
ATOM 1514 O O . THR B 1 46 ? 18.883 35.899 93.163 1.00 60.09 300 THR B O 1
ATOM 1518 N N . ARG B 1 47 ? 20.957 36.734 92.854 1.00 64.34 301 ARG B N 1
ATOM 1519 C CA . ARG B 1 47 ? 20.504 38.062 92.460 1.00 58.03 301 ARG B CA 1
ATOM 1520 C C . ARG B 1 47 ? 20.220 38.118 90.961 1.00 60.63 301 ARG B C 1
ATOM 1521 O O . ARG B 1 47 ? 21.061 37.693 90.160 1.00 60.55 301 ARG B O 1
ATOM 1529 N N . PRO B 1 48 ? 19.064 38.638 90.550 1.00 59.50 302 PRO B N 1
ATOM 1530 C CA . PRO B 1 48 ? 18.798 38.821 89.120 1.00 54.46 302 PRO B CA 1
ATOM 1531 C C . PRO B 1 48 ? 19.367 40.136 88.614 1.00 59.06 302 PRO B C 1
ATOM 1532 O O . PRO B 1 48 ? 19.231 41.186 89.248 1.00 63.11 302 PRO B O 1
ATOM 1536 N N . ILE B 1 49 ? 20.018 40.066 87.460 1.00 56.11 303 ILE B N 1
ATOM 1537 C CA . ILE B 1 49 ? 20.680 41.209 86.848 1.00 53.79 303 ILE B CA 1
ATOM 1538 C C . ILE B 1 49 ? 20.133 41.415 85.448 1.00 55.78 303 ILE B C 1
ATOM 1539 O O . ILE B 1 49 ? 19.900 40.452 84.707 1.00 54.33 303 ILE B O 1
ATOM 1544 N N . LEU B 1 50 ? 19.917 42.679 85.099 1.00 57.84 304 LEU B N 1
ATOM 1545 C CA . LEU B 1 50 ? 19.542 43.062 83.751 1.00 50.79 304 LEU B CA 1
ATOM 1546 C C . LEU B 1 50 ? 20.814 43.340 82.967 1.00 47.73 304 LEU B C 1
ATOM 1547 O O . LEU B 1 50 ? 21.731 43.997 83.467 1.00 48.74 304 LEU B O 1
ATOM 1552 N N . ALA B 1 51 ? 20.868 42.834 81.739 1.00 45.23 305 ALA B N 1
ATOM 1553 C CA . ALA B 1 51 ? 22.053 42.964 80.909 1.00 40.64 305 ALA B CA 1
ATOM 1554 C C . ALA B 1 51 ? 21.636 43.138 79.458 1.00 40.97 305 ALA B C 1
ATOM 1555 O O . ALA B 1 51 ? 20.620 42.590 79.018 1.00 44.21 305 ALA B O 1
ATOM 1557 N N . GLU B 1 52 ? 22.427 43.905 78.715 1.00 39.26 306 GLU B N 1
ATOM 1558 C CA . GLU B 1 52 ? 22.176 44.127 77.298 1.00 40.61 306 GLU B CA 1
ATOM 1559 C C . GLU B 1 52 ? 23.085 43.235 76.469 1.00 37.69 306 GLU B C 1
ATOM 1560 O O . GLU B 1 52 ? 24.309 43.263 76.630 1.00 37.80 306 GLU B O 1
ATOM 1566 N N . VAL B 1 53 ? 22.485 42.472 75.577 1.00 36.83 307 VAL B N 1
ATOM 1567 C CA . VAL B 1 53 ? 23.211 41.641 74.631 1.00 36.33 307 VAL B CA 1
ATOM 1568 C C . VAL B 1 53 ? 23.296 42.417 73.328 1.00 35.41 307 VAL B C 1
ATOM 1569 O O . VAL B 1 53 ? 22.320 43.055 72.911 1.00 38.97 307 VAL B O 1
ATOM 1573 N N . GLN B 1 54 ? 24.465 42.400 72.698 1.00 33.07 308 GLN B N 1
ATOM 1574 C CA . GLN B 1 54 ? 24.673 43.145 71.465 1.00 35.02 308 GLN B CA 1
ATOM 1575 C C . GLN B 1 54 ? 25.215 42.220 70.390 1.00 31.50 308 GLN B C 1
ATOM 1576 O O . GLN B 1 54 ? 26.060 41.362 70.658 1.00 34.25 308 GLN B O 1
ATOM 1582 N N . ALA B 1 55 ? 24.754 42.431 69.164 1.00 33.14 309 ALA B N 1
ATOM 1583 C CA . ALA B 1 55 ? 25.173 41.626 68.033 1.00 37.66 309 ALA B CA 1
ATOM 1584 C C . ALA B 1 55 ? 25.470 42.530 66.849 1.00 40.09 309 ALA B C 1
ATOM 1585 O O . ALA B 1 55 ? 24.836 43.572 66.659 1.00 40.52 309 ALA B O 1
ATOM 1587 N N . LEU B 1 56 ? 26.428 42.094 66.040 1.00 37.88 310 LEU B N 1
ATOM 1588 C CA . LEU B 1 56 ? 26.806 42.768 64.804 1.00 39.13 310 LEU B CA 1
ATOM 1589 C C . LEU B 1 56 ? 26.937 41.683 63.752 1.00 43.14 310 LEU B C 1
ATOM 1590 O O . LEU B 1 56 ? 27.904 40.914 63.761 1.00 41.88 310 LEU B O 1
ATOM 1595 N N . VAL B 1 57 ? 25.959 41.617 62.858 1.00 44.07 311 VAL B N 1
ATOM 1596 C CA . VAL B 1 57 ? 25.923 40.621 61.799 1.00 46.16 311 VAL B CA 1
ATOM 1597 C C . VAL B 1 57 ? 26.093 41.369 60.490 1.00 49.42 311 VAL B C 1
ATOM 1598 O O . VAL B 1 57 ? 25.273 42.232 60.152 1.00 51.00 311 VAL B O 1
ATOM 1602 N N . THR B 1 58 ? 27.134 41.018 59.745 1.00 41.69 312 THR B N 1
ATOM 1603 C CA . THR B 1 58 ? 27.423 41.653 58.475 1.00 50.12 312 THR B CA 1
ATOM 1604 C C . THR B 1 58 ? 27.952 40.587 57.512 1.00 56.80 312 THR B C 1
ATOM 1605 O O . THR B 1 58 ? 28.561 39.609 57.951 1.00 51.91 312 THR B O 1
ATOM 1609 N N . PRO B 1 59 ? 27.734 40.775 56.214 1.00 63.07 313 PRO B N 1
ATOM 1610 C CA . PRO B 1 59 ? 28.112 39.721 55.261 1.00 53.60 313 PRO B CA 1
ATOM 1611 C C . PRO B 1 59 ? 29.613 39.522 55.205 1.00 56.82 313 PRO B C 1
ATOM 1612 O O . PRO B 1 59 ? 30.397 40.461 55.359 1.00 62.46 313 PRO B O 1
ATOM 1616 N N . THR B 1 60 ? 30.009 38.271 54.997 1.00 57.45 314 THR B N 1
ATOM 1617 C CA . THR B 1 60 ? 31.425 37.969 54.879 1.00 58.32 314 THR B CA 1
ATOM 1618 C C . THR B 1 60 ? 31.932 38.487 53.542 1.00 69.40 314 THR B C 1
ATOM 1619 O O . THR B 1 60 ? 31.266 38.360 52.510 1.00 71.28 314 THR B O 1
ATOM 1623 N N . MET B 1 61 ? 33.125 39.071 53.561 1.00 73.64 315 MET B N 1
ATOM 1624 C CA . MET B 1 61 ? 33.728 39.581 52.337 1.00 74.69 315 MET B CA 1
ATOM 1625 C C . MET B 1 61 ? 34.645 38.527 51.732 1.00 79.55 315 MET B C 1
ATOM 1626 O O . MET B 1 61 ? 34.509 38.174 50.556 1.00 77.94 315 MET B O 1
ATOM 1631 N N . PHE B 1 62 ? 35.584 38.024 52.528 1.00 81.55 316 PHE B N 1
ATOM 1632 C CA . PHE B 1 62 ? 36.523 37.021 52.063 1.00 72.86 316 PHE B CA 1
ATOM 1633 C C . PHE B 1 62 ? 36.678 35.955 53.137 1.00 71.69 316 PHE B C 1
ATOM 1634 O O . PHE B 1 62 ? 36.290 36.149 54.291 1.00 75.15 316 PHE B O 1
ATOM 1642 N N . GLY B 1 63 ? 37.257 34.826 52.745 1.00 68.02 317 GLY B N 1
ATOM 1643 C CA . GLY B 1 63 ? 37.460 33.688 53.618 1.00 66.46 317 GLY B CA 1
ATOM 1644 C C . GLY B 1 63 ? 36.198 33.158 54.288 1.00 66.58 317 GLY B C 1
ATOM 1645 O O . GLY B 1 63 ? 35.064 33.392 53.860 1.00 67.32 317 GLY B O 1
ATOM 1646 N N . ASN B 1 64 ? 36.431 32.417 55.367 1.00 63.42 318 ASN B N 1
ATOM 1647 C CA . ASN B 1 64 ? 35.357 31.847 56.166 1.00 60.95 318 ASN B CA 1
ATOM 1648 C C . ASN B 1 64 ? 34.692 32.911 57.030 1.00 61.57 318 ASN B C 1
ATOM 1649 O O . ASN B 1 64 ? 35.296 33.930 57.379 1.00 59.91 318 ASN B O 1
ATOM 1654 N N . ALA B 1 65 ? 33.426 32.668 57.363 1.00 62.08 319 ALA B N 1
ATOM 1655 C CA . ALA B 1 65 ? 32.683 33.604 58.195 1.00 60.68 319 ALA B CA 1
ATOM 1656 C C . ALA B 1 65 ? 33.293 33.715 59.590 1.00 60.78 319 ALA B C 1
ATOM 1657 O O . ALA B 1 65 ? 33.567 32.705 60.246 1.00 56.82 319 ALA B O 1
ATOM 1659 N N . LYS B 1 66 ? 33.515 34.954 60.026 1.00 57.27 320 LYS B N 1
ATOM 1660 C CA . LYS B 1 66 ? 34.102 35.242 61.330 1.00 54.58 320 LYS B CA 1
ATOM 1661 C C . LYS B 1 66 ? 33.047 35.191 62.433 1.00 56.75 320 LYS B C 1
ATOM 1662 O O . LYS B 1 66 ? 31.928 35.689 62.269 1.00 53.86 320 LYS B O 1
ATOM 1668 N N . ARG B 1 67 ? 33.407 34.573 63.562 1.00 56.26 321 ARG B N 1
ATOM 1669 C CA . ARG B 1 67 ? 32.561 34.534 64.758 1.00 49.05 321 ARG B CA 1
ATOM 1670 C C . ARG B 1 67 ? 33.395 34.872 65.990 1.00 51.99 321 ARG B C 1
ATOM 1671 O O . ARG B 1 67 ? 34.164 34.037 66.471 1.00 62.73 321 ARG B O 1
ATOM 1679 N N . THR B 1 68 ? 33.270 36.101 66.478 1.00 42.21 322 THR B N 1
ATOM 1680 C CA . THR B 1 68 ? 33.964 36.541 67.678 1.00 43.48 322 THR B CA 1
ATOM 1681 C C . THR B 1 68 ? 32.951 36.912 68.753 1.00 38.76 322 THR B C 1
ATOM 1682 O O . THR B 1 68 ? 31.962 37.598 68.475 1.00 37.31 322 THR B O 1
ATOM 1686 N N . THR B 1 69 ? 33.196 36.460 69.982 1.00 39.75 323 THR B N 1
ATOM 1687 C CA . THR B 1 69 ? 32.327 36.764 71.110 1.00 40.60 323 THR B CA 1
ATOM 1688 C C . THR B 1 69 ? 33.156 37.222 72.301 1.00 36.35 323 THR B C 1
ATOM 1689 O O . THR B 1 69 ? 34.330 36.883 72.437 1.00 42.39 323 THR B O 1
ATOM 1693 N N . THR B 1 70 ? 32.518 37.994 73.175 1.00 42.17 324 THR B N 1
ATOM 1694 C CA . THR B 1 70 ? 33.055 38.319 74.490 1.00 40.44 324 THR B CA 1
ATOM 1695 C C . THR B 1 70 ? 31.896 38.345 75.471 1.00 36.62 324 THR B C 1
ATOM 1696 O O . THR B 1 70 ? 30.823 38.860 75.155 1.00 36.60 324 THR B O 1
ATOM 1700 N N . GLY B 1 71 ? 32.106 37.782 76.656 1.00 40.19 325 GLY B N 1
ATOM 1701 C CA . GLY B 1 71 ? 31.078 37.798 77.670 1.00 38.20 325 GLY B CA 1
ATOM 1702 C C . GLY B 1 71 ? 30.053 36.697 77.562 1.00 37.33 325 GLY B C 1
ATOM 1703 O O . GLY B 1 71 ? 29.203 36.581 78.451 1.00 42.52 325 GLY B O 1
ATOM 1704 N N . LEU B 1 72 ? 30.095 35.887 76.509 1.00 39.08 326 LEU B N 1
ATOM 1705 C CA . LEU B 1 72 ? 29.207 34.742 76.384 1.00 42.98 326 LEU B CA 1
ATOM 1706 C C . LEU B 1 72 ? 29.910 33.661 75.576 1.00 38.40 326 LEU B C 1
ATOM 1707 O O . LEU B 1 72 ? 30.801 33.947 74.772 1.00 39.05 326 LEU B O 1
ATOM 1712 N N . ASP B 1 73 ? 29.519 32.412 75.826 1.00 42.34 327 ASP B N 1
ATOM 1713 C CA . ASP B 1 73 ? 30.218 31.263 75.258 1.00 43.42 327 ASP B CA 1
ATOM 1714 C C . ASP B 1 73 ? 30.166 31.282 73.736 1.00 43.20 327 ASP B C 1
ATOM 1715 O O . ASP B 1 73 ? 29.114 31.522 73.136 1.00 41.70 327 ASP B O 1
ATOM 1720 N N . PHE B 1 74 ? 31.321 31.025 73.120 1.00 44.14 328 PHE B N 1
ATOM 1721 C CA . PHE B 1 74 ? 31.409 30.967 71.666 1.00 43.31 328 PHE B CA 1
ATOM 1722 C C . PHE B 1 74 ? 30.520 29.856 71.107 1.00 44.70 328 PHE B C 1
ATOM 1723 O O . PHE B 1 74 ? 29.790 30.063 70.129 1.00 41.51 328 PHE B O 1
ATOM 1731 N N . ASN B 1 75 ? 30.544 28.676 71.731 1.00 41.56 329 ASN B N 1
ATOM 1732 C CA . ASN B 1 75 ? 29.748 27.564 71.220 1.00 42.60 329 ASN B CA 1
ATOM 1733 C C . ASN B 1 75 ? 28.255 27.835 71.353 1.00 42.73 329 ASN B C 1
ATOM 1734 O O . ASN B 1 75 ? 27.468 27.464 70.473 1.00 39.54 329 ASN B O 1
ATOM 1739 N N . ARG B 1 76 ? 27.842 28.457 72.455 1.00 42.67 330 ARG B N 1
ATOM 1740 C CA . ARG B 1 76 ? 26.431 28.771 72.628 1.00 37.52 330 ARG B CA 1
ATOM 1741 C C . ARG B 1 76 ? 25.924 29.660 71.498 1.00 38.66 330 ARG B C 1
ATOM 1742 O O . ARG B 1 76 ? 24.823 29.444 70.975 1.00 35.79 330 ARG B O 1
ATOM 1750 N N . ALA B 1 77 ? 26.729 30.638 71.079 1.00 38.20 331 ALA B N 1
ATOM 1751 C CA . ALA B 1 77 ? 26.320 31.499 69.975 1.00 40.89 331 ALA B CA 1
ATOM 1752 C C . ALA B 1 77 ? 26.226 30.714 68.671 1.00 39.68 331 ALA B C 1
ATOM 1753 O O . ALA B 1 77 ? 25.295 30.920 67.882 1.00 34.59 331 ALA B O 1
ATOM 1755 N N . SER B 1 78 ? 27.177 29.805 68.437 1.00 38.21 332 SER B N 1
ATOM 1756 C CA . SER B 1 78 ? 27.139 28.961 67.246 1.00 38.74 332 SER B CA 1
ATOM 1757 C C . SER B 1 78 ? 25.860 28.133 67.200 1.00 35.70 332 SER B C 1
ATOM 1758 O O . SER B 1 78 ? 25.184 28.068 66.167 1.00 33.50 332 SER B O 1
ATOM 1761 N N . LEU B 1 79 ? 25.518 27.490 68.321 1.00 34.11 333 LEU B N 1
ATOM 1762 C CA . LEU B 1 79 ? 24.276 26.729 68.413 1.00 36.33 333 LEU B CA 1
ATOM 1763 C C . LEU B 1 79 ? 23.064 27.609 68.125 1.00 38.83 333 LEU B C 1
ATOM 1764 O O . LEU B 1 79 ? 22.163 27.214 67.375 1.00 39.12 333 LEU B O 1
ATOM 1769 N N . ILE B 1 80 ? 23.027 28.807 68.713 1.00 32.68 334 ILE B N 1
ATOM 1770 C CA . ILE B 1 80 ? 21.880 29.689 68.543 1.00 32.65 334 ILE B CA 1
ATOM 1771 C C . ILE B 1 80 ? 21.751 30.104 67.085 1.00 36.72 334 ILE B C 1
ATOM 1772 O O . ILE B 1 80 ? 20.647 30.165 66.530 1.00 41.38 334 ILE B O 1
ATOM 1777 N N . MET B 1 81 ? 22.882 30.337 66.426 1.00 36.70 335 MET B N 1
ATOM 1778 C CA . MET B 1 81 ? 22.847 30.762 65.036 1.00 35.32 335 MET B CA 1
ATOM 1779 C C . MET B 1 81 ? 22.405 29.628 64.119 1.00 40.73 335 MET B C 1
ATOM 1780 O O . MET B 1 81 ? 21.701 29.875 63.133 1.00 43.68 335 MET B O 1
ATOM 1785 N N . ALA B 1 82 ? 22.774 28.382 64.442 1.00 35.45 336 ALA B N 1
ATOM 1786 C CA . ALA B 1 82 ? 22.290 27.241 63.668 1.00 33.42 336 ALA B CA 1
ATOM 1787 C C . ALA B 1 82 ? 20.782 27.072 63.818 1.00 37.34 336 ALA B C 1
ATOM 1788 O O . ALA B 1 82 ? 20.088 26.747 62.847 1.00 39.75 336 ALA B O 1
ATOM 1790 N N . VAL B 1 83 ? 20.262 27.269 65.031 1.00 35.78 337 VAL B N 1
ATOM 1791 C CA . VAL B 1 83 ? 18.822 27.186 65.261 1.00 39.45 337 VAL B CA 1
ATOM 1792 C C . VAL B 1 83 ? 18.081 28.274 64.491 1.00 45.50 337 VAL B C 1
ATOM 1793 O O . VAL B 1 83 ? 17.032 28.017 63.885 1.00 40.47 337 VAL B O 1
ATOM 1797 N N . LEU B 1 84 ? 18.606 29.509 64.511 1.00 41.04 338 LEU B N 1
ATOM 1798 C CA . LEU B 1 84 ? 17.946 30.614 63.816 1.00 40.40 338 LEU B CA 1
ATOM 1799 C C . LEU B 1 84 ? 17.919 30.383 62.317 1.00 46.67 338 LEU B C 1
ATOM 1800 O O . LEU B 1 84 ? 16.997 30.839 61.633 1.00 47.53 338 LEU B O 1
ATOM 1805 N N . GLU B 1 85 ? 18.935 29.705 61.788 1.00 42.24 339 GLU B N 1
ATOM 1806 C CA . GLU B 1 85 ? 18.983 29.400 60.367 1.00 42.06 339 GLU B CA 1
ATOM 1807 C C . GLU B 1 85 ? 18.052 28.244 60.022 1.00 49.16 339 GLU B C 1
ATOM 1808 O O . GLU B 1 85 ? 17.235 28.348 59.102 1.00 49.82 339 GLU B O 1
ATOM 1814 N N . LYS B 1 86 ? 18.149 27.139 60.768 1.00 47.90 340 LYS B N 1
ATOM 1815 C CA . LYS B 1 86 ? 17.361 25.956 60.445 1.00 48.11 340 LYS B CA 1
ATOM 1816 C C . LYS B 1 86 ? 15.881 26.151 60.755 1.00 53.29 340 LYS B C 1
ATOM 1817 O O . LYS B 1 86 ? 15.030 25.602 60.047 1.00 58.60 340 LYS B O 1
ATOM 1823 N N . ARG B 1 87 ? 15.548 26.936 61.783 1.00 47.08 341 ARG B N 1
ATOM 1824 C CA . ARG B 1 87 ? 14.161 27.089 62.217 1.00 51.44 341 ARG B CA 1
ATOM 1825 C C . ARG B 1 87 ? 13.548 28.447 61.925 1.00 47.15 341 ARG B C 1
ATOM 1826 O O . ARG B 1 87 ? 12.323 28.545 61.870 1.00 56.38 341 ARG B O 1
ATOM 1834 N N . ALA B 1 88 ? 14.342 29.496 61.744 1.00 44.00 342 ALA B N 1
ATOM 1835 C CA . ALA B 1 88 ? 13.785 30.802 61.429 1.00 45.87 342 ALA B CA 1
ATOM 1836 C C . ALA B 1 88 ? 14.196 31.326 60.061 1.00 42.87 342 ALA B C 1
ATOM 1837 O O . ALA B 1 88 ? 13.861 32.469 59.728 1.00 48.75 342 ALA B O 1
ATOM 1839 N N . GLY B 1 89 ? 14.912 30.538 59.263 1.00 43.42 343 GLY B N 1
ATOM 1840 C CA . GLY B 1 89 ? 15.200 30.893 57.888 1.00 44.54 343 GLY B CA 1
ATOM 1841 C C . GLY B 1 89 ? 16.247 31.965 57.680 1.00 52.96 343 GLY B C 1
ATOM 1842 O O . GLY B 1 89 ? 16.479 32.358 56.530 1.00 57.22 343 GLY B O 1
ATOM 1843 N N . LEU B 1 90 ? 16.883 32.459 58.740 1.00 52.42 344 LEU B N 1
ATOM 1844 C CA . LEU B 1 90 ? 17.915 33.477 58.597 1.00 52.18 344 LEU B CA 1
ATOM 1845 C C . LEU B 1 90 ? 19.192 32.825 58.074 1.00 53.64 344 LEU B C 1
ATOM 1846 O O . LEU B 1 90 ? 19.674 31.854 58.658 1.00 55.00 344 LEU B O 1
ATOM 1851 N N . LEU B 1 91 ? 19.762 33.355 56.990 1.00 56.12 345 LEU B N 1
ATOM 1852 C CA . LEU B 1 91 ? 20.916 32.688 56.377 1.00 58.63 345 LEU B CA 1
ATOM 1853 C C . LEU B 1 91 ? 22.178 33.284 56.982 1.00 58.13 345 LEU B C 1
ATOM 1854 O O . LEU B 1 91 ? 22.689 34.311 56.534 1.00 61.50 345 LEU B O 1
ATOM 1859 N N . LEU B 1 92 ? 22.696 32.613 58.008 1.00 55.70 346 LEU B N 1
ATOM 1860 C CA . LEU B 1 92 ? 23.807 33.124 58.795 1.00 53.97 346 LEU B CA 1
ATOM 1861 C C . LEU B 1 92 ? 25.138 32.480 58.445 1.00 54.63 346 LEU B C 1
ATOM 1862 O O . LEU B 1 92 ? 26.172 32.931 58.948 1.00 55.04 346 LEU B O 1
ATOM 1867 N N . GLN B 1 93 ? 25.138 31.440 57.609 1.00 59.70 347 GLN B N 1
ATOM 1868 C CA . GLN B 1 93 ? 26.374 30.724 57.316 1.00 57.03 347 GLN B CA 1
ATOM 1869 C C . GLN B 1 93 ? 27.372 31.586 56.552 1.00 55.89 347 GLN B C 1
ATOM 1870 O O . GLN B 1 93 ? 28.581 31.358 56.653 1.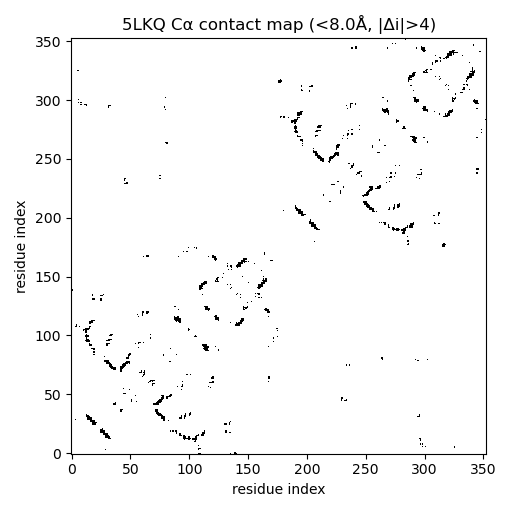00 59.81 347 GLN B O 1
ATOM 1876 N N . ASN B 1 94 ? 26.901 32.564 55.777 1.00 58.76 348 ASN B N 1
ATOM 1877 C CA . ASN B 1 94 ? 27.786 33.451 55.031 1.00 57.17 348 ASN B CA 1
ATOM 1878 C C . ASN B 1 94 ? 27.839 34.852 55.638 1.00 55.36 348 ASN B C 1
ATOM 1879 O O . ASN B 1 94 ? 28.085 35.834 54.933 1.00 57.30 348 ASN B O 1
ATOM 1884 N N . GLN B 1 95 ? 27.605 34.961 56.940 1.00 54.42 349 GLN B N 1
ATOM 1885 C CA . GLN B 1 95 ? 27.629 36.237 57.638 1.00 51.36 349 GLN B CA 1
ATOM 1886 C C . GLN B 1 95 ? 28.604 36.164 58.799 1.00 51.79 349 GLN B C 1
ATOM 1887 O O . GLN B 1 95 ? 28.629 35.177 59.540 1.00 53.56 349 GLN B O 1
ATOM 1893 N N . ASP B 1 96 ? 29.394 37.217 58.964 1.00 48.29 350 ASP B N 1
ATOM 1894 C CA . ASP B 1 96 ? 30.210 37.339 60.157 1.00 50.04 350 ASP B CA 1
ATOM 1895 C C . ASP B 1 96 ? 29.337 37.770 61.326 1.00 43.09 350 ASP B C 1
ATOM 1896 O O . ASP B 1 96 ? 28.362 38.506 61.159 1.00 47.17 350 ASP B O 1
ATOM 1901 N N . ALA B 1 97 ? 29.682 37.294 62.515 1.00 44.03 351 ALA B N 1
ATOM 1902 C CA . ALA B 1 97 ? 28.941 37.647 63.715 1.00 42.47 351 ALA B CA 1
ATOM 1903 C C . ALA B 1 97 ? 29.914 38.017 64.821 1.00 41.61 351 ALA B C 1
ATOM 1904 O O . ALA B 1 97 ? 30.847 37.265 65.120 1.00 39.82 351 ALA B O 1
ATOM 1906 N N . TYR B 1 98 ? 29.693 39.185 65.409 1.00 41.13 352 TYR B N 1
ATOM 1907 C CA . TYR B 1 98 ? 30.418 39.657 66.577 1.00 36.10 352 TYR B CA 1
ATOM 1908 C C . TYR B 1 98 ? 29.382 39.882 67.670 1.00 37.72 352 TYR B C 1
ATOM 1909 O O . TYR B 1 98 ? 28.376 40.560 67.440 1.00 35.38 352 TYR B O 1
ATOM 1918 N N . LEU B 1 99 ? 29.579 39.253 68.823 1.00 39.72 353 LEU B N 1
ATOM 1919 C CA . LEU B 1 99 ? 28.631 39.358 69.922 1.00 33.90 353 LEU B CA 1
ATOM 1920 C C . LEU B 1 99 ? 29.348 39.747 71.203 1.00 34.35 353 LEU B C 1
ATOM 1921 O O . LEU B 1 99 ? 30.494 39.356 71.443 1.00 34.14 353 LEU B O 1
ATOM 1926 N N . LYS B 1 100 ? 28.639 40.481 72.050 1.00 34.05 354 LYS B N 1
ATOM 1927 C CA . LYS B 1 100 ? 29.200 40.893 73.325 1.00 36.72 354 LYS B CA 1
ATOM 1928 C C . LYS B 1 100 ? 28.053 41.201 74.271 1.00 36.51 354 LYS B C 1
ATOM 1929 O O . LYS B 1 100 ? 26.941 41.515 73.842 1.00 35.55 354 LYS B O 1
ATOM 1935 N N . SER B 1 101 ? 28.330 41.068 75.559 1.00 35.83 355 SER B N 1
ATOM 1936 C CA . SER B 1 101 ? 27.453 41.569 76.599 1.00 37.67 355 SER B CA 1
ATOM 1937 C C . SER B 1 101 ? 27.974 42.927 77.040 1.00 40.03 355 SER B C 1
ATOM 1938 O O . SER B 1 101 ? 29.171 43.081 77.299 1.00 42.80 355 SER B O 1
ATOM 1941 N N . ALA B 1 102 ? 27.083 43.910 77.089 1.00 39.43 356 ALA B N 1
ATOM 1942 C CA . ALA B 1 102 ? 27.467 45.252 77.496 1.00 39.67 356 ALA B CA 1
ATOM 1943 C C . ALA B 1 102 ? 27.888 45.258 78.959 1.00 40.04 356 ALA B C 1
ATOM 1944 O O . ALA B 1 102 ? 27.362 44.499 79.777 1.00 45.45 356 ALA B O 1
ATOM 1946 N N . GLY B 1 103 ? 28.880 46.082 79.276 1.00 41.58 357 GLY B N 1
ATOM 1947 C CA . GLY B 1 103 ? 29.321 46.240 80.645 1.00 40.19 357 GLY B CA 1
ATOM 1948 C C . GLY B 1 103 ? 30.213 45.143 81.172 1.00 41.68 357 GLY B C 1
ATOM 1949 O O . GLY B 1 103 ? 30.509 45.133 82.370 1.00 46.14 357 GLY B O 1
ATOM 1950 N N . GLY B 1 104 ? 30.648 44.215 80.326 1.00 44.16 358 GLY B N 1
ATOM 1951 C CA . GLY B 1 104 ? 31.496 43.138 80.796 1.00 51.93 358 GLY B CA 1
ATOM 1952 C C . GLY B 1 104 ? 30.801 42.099 81.648 1.00 54.19 358 GLY B C 1
ATOM 1953 O O . GLY B 1 104 ? 31.472 41.357 82.368 1.00 57.68 358 GLY B O 1
ATOM 1954 N N . VAL B 1 105 ? 29.475 42.024 81.586 1.00 47.08 359 VAL B N 1
ATOM 1955 C CA . VAL B 1 105 ? 28.715 41.033 82.341 1.00 50.28 359 VAL B CA 1
ATOM 1956 C C . VAL B 1 105 ? 28.886 39.676 81.674 1.00 49.05 359 VAL B C 1
ATOM 1957 O O . VAL B 1 105 ? 28.643 39.525 80.471 1.00 53.57 359 VAL B O 1
ATOM 1961 N N . LYS B 1 106 ? 29.296 38.679 82.448 1.00 48.11 360 LYS B N 1
ATOM 1962 C CA . LYS B 1 106 ? 29.486 37.343 81.895 1.00 46.89 360 LYS B CA 1
ATOM 1963 C C . LYS B 1 106 ? 28.145 36.629 81.854 1.00 47.72 360 LYS B C 1
ATOM 1964 O O . LYS B 1 106 ? 27.503 36.446 82.889 1.00 49.45 360 LYS B O 1
ATOM 1970 N N . LEU B 1 107 ? 27.729 36.228 80.662 1.00 45.99 361 LEU B N 1
ATOM 1971 C CA . LEU B 1 107 ? 26.447 35.573 80.440 1.00 40.72 361 LEU B CA 1
ATOM 1972 C C . LEU B 1 107 ? 26.694 34.078 80.270 1.00 42.44 361 LEU B C 1
ATOM 1973 O O . LEU B 1 107 ? 27.243 33.642 79.252 1.00 44.77 361 LEU B O 1
ATOM 1978 N N . ASP B 1 108 ? 26.292 33.286 81.280 1.00 47.47 362 ASP B N 1
ATOM 1979 C CA . ASP B 1 108 ? 26.656 31.871 81.353 1.00 51.77 362 ASP B CA 1
ATOM 1980 C C . ASP B 1 108 ? 25.510 31.050 81.947 1.00 49.73 362 ASP B C 1
ATOM 1981 O O . ASP B 1 108 ? 25.628 30.451 83.015 1.00 54.24 362 ASP B O 1
ATOM 1986 N N . GLU B 1 109 ? 24.386 30.999 81.235 1.00 43.55 363 GLU B N 1
ATOM 1987 C CA . GLU B 1 109 ? 23.256 30.201 81.687 1.00 44.91 363 GLU B CA 1
ATOM 1988 C C . GLU B 1 109 ? 22.289 30.015 80.530 1.00 44.38 363 GLU B C 1
ATOM 1989 O O . GLU B 1 109 ? 22.267 30.837 79.607 1.00 47.01 363 GLU B O 1
ATOM 1995 N N . PRO B 1 110 ? 21.495 28.943 80.540 1.00 44.43 364 PRO B N 1
ATOM 1996 C CA . PRO B 1 110 ? 20.553 28.713 79.430 1.00 42.55 364 PRO B CA 1
ATOM 1997 C C . PRO B 1 110 ? 19.565 29.847 79.200 1.00 42.66 364 PRO B C 1
ATOM 1998 O O . PRO B 1 110 ? 19.138 30.054 78.056 1.00 37.49 364 PRO B O 1
ATOM 2002 N N . ALA B 1 111 ? 19.199 30.599 80.245 1.00 40.23 365 ALA B N 1
ATOM 2003 C CA . ALA B 1 111 ? 18.126 31.582 80.123 1.00 36.10 365 ALA B CA 1
ATOM 2004 C C . ALA B 1 111 ? 18.450 32.709 79.146 1.00 36.34 365 ALA B C 1
ATOM 2005 O O . ALA B 1 111 ? 17.533 33.401 78.694 1.00 37.16 365 ALA B O 1
ATOM 2007 N N . ILE B 1 112 ? 19.725 32.917 78.806 1.00 31.07 366 ILE B N 1
ATOM 2008 C CA . ILE B 1 112 ? 20.097 34.025 77.926 1.00 32.68 366 ILE B CA 1
ATOM 2009 C C . ILE B 1 112 ? 19.915 33.722 76.449 1.00 30.40 366 ILE B C 1
ATOM 2010 O O . ILE B 1 112 ? 20.085 34.625 75.623 1.00 29.32 366 ILE B O 1
ATOM 2015 N N . ASP B 1 113 ? 19.606 32.474 76.092 1.00 35.37 367 ASP B N 1
ATOM 2016 C CA . ASP B 1 113 ? 19.520 32.081 74.688 1.00 31.31 367 ASP B CA 1
ATOM 2017 C C . ASP B 1 113 ? 18.590 32.999 73.895 1.00 30.98 367 ASP B C 1
ATOM 2018 O O . ASP B 1 113 ? 18.941 33.470 72.808 1.00 32.30 367 ASP B O 1
ATOM 2023 N N . LEU B 1 114 ? 17.400 33.277 74.431 1.00 31.56 368 LEU B N 1
ATOM 2024 C CA . LEU B 1 114 ? 16.411 34.038 73.670 1.00 34.70 368 LEU B CA 1
ATOM 2025 C C . LEU B 1 114 ? 16.908 35.450 73.360 1.00 34.40 368 LEU B C 1
ATOM 2026 O O . LEU B 1 114 ? 16.779 35.935 72.228 1.00 34.65 368 LEU B O 1
ATOM 2031 N N . ALA B 1 115 ? 17.471 36.131 74.362 1.00 26.46 369 ALA B N 1
ATOM 2032 C CA . ALA B 1 115 ? 17.993 37.476 74.144 1.00 32.44 369 ALA B CA 1
ATOM 2033 C C . ALA B 1 115 ? 19.102 37.487 73.098 1.00 32.06 369 ALA B C 1
ATOM 2034 O O . ALA B 1 115 ? 19.154 38.386 72.250 1.00 32.61 369 ALA B O 1
ATOM 2036 N N . VAL B 1 116 ? 20.019 36.516 73.162 1.00 31.01 370 VAL B N 1
ATOM 2037 C CA . VAL B 1 116 ? 21.076 36.425 72.158 1.00 31.99 370 VAL B CA 1
ATOM 2038 C C . VAL B 1 116 ? 20.473 36.234 70.768 1.00 32.57 370 VAL B C 1
ATOM 2039 O O . VAL B 1 116 ? 20.862 36.906 69.807 1.00 33.49 370 VAL B O 1
ATOM 2043 N N . ALA B 1 117 ? 19.512 35.314 70.646 1.00 31.40 371 ALA B N 1
ATOM 2044 C CA . ALA B 1 117 ? 18.859 35.062 69.359 1.00 34.39 371 ALA B CA 1
ATOM 2045 C C . ALA B 1 117 ? 18.164 36.306 68.824 1.00 34.15 371 ALA B C 1
ATOM 2046 O O . ALA B 1 117 ? 18.244 36.606 67.627 1.00 34.78 371 ALA B O 1
ATOM 2048 N N . VAL B 1 118 ? 17.456 37.029 69.690 1.00 37.23 372 VAL B N 1
ATOM 2049 C CA . VAL B 1 118 ? 16.786 38.251 69.256 1.00 37.05 372 VAL B CA 1
ATOM 2050 C C . VAL B 1 118 ? 17.810 39.298 68.835 1.00 37.81 372 VAL B C 1
ATOM 2051 O O . VAL B 1 118 ? 17.634 39.979 67.815 1.00 35.05 372 VAL B O 1
ATOM 2055 N N . ALA B 1 119 ? 18.898 39.440 69.604 1.00 30.35 373 ALA B N 1
ATOM 2056 C CA . ALA B 1 119 ? 19.938 40.401 69.239 1.00 35.39 373 ALA B CA 1
ATOM 2057 C C . ALA B 1 119 ? 20.527 40.081 67.871 1.00 36.39 373 ALA B C 1
ATOM 2058 O O . ALA B 1 119 ? 20.764 40.986 67.063 1.00 35.04 373 ALA B O 1
ATOM 2060 N N . ILE B 1 120 ? 20.771 38.797 67.594 1.00 37.22 374 ILE B N 1
ATOM 2061 C CA . ILE B 1 120 ? 21.288 38.404 66.285 1.00 36.75 374 ILE B CA 1
ATOM 2062 C C . ILE B 1 120 ? 20.266 38.707 65.194 1.00 40.63 374 ILE B C 1
ATOM 2063 O O . ILE B 1 120 ? 20.591 39.306 64.161 1.00 42.21 374 ILE B O 1
ATOM 2068 N N . ALA B 1 121 ? 19.012 38.297 65.405 1.00 34.50 375 ALA B N 1
ATOM 2069 C CA . ALA B 1 121 ? 17.978 38.544 64.402 1.00 42.81 375 ALA B CA 1
ATOM 2070 C C . ALA B 1 121 ? 17.765 40.037 64.174 1.00 41.79 375 ALA B C 1
ATOM 2071 O O . ALA B 1 121 ? 17.476 40.463 63.051 1.00 40.19 375 ALA B O 1
ATOM 2073 N N . SER B 1 122 ? 17.887 40.843 65.232 1.00 41.90 376 SER B N 1
ATOM 2074 C CA . SER B 1 122 ? 17.728 42.289 65.090 1.00 40.99 376 SER B CA 1
ATOM 2075 C C . SER B 1 122 ? 18.802 42.888 64.186 1.00 44.50 376 SER B C 1
ATOM 2076 O O . SER B 1 122 ? 18.506 43.746 63.345 1.00 46.47 376 SER B O 1
ATOM 2079 N N . SER B 1 123 ? 20.061 42.475 64.359 1.00 45.46 377 SER B N 1
ATOM 2080 C CA . SER B 1 123 ? 21.122 43.007 63.508 1.00 44.22 377 SER B CA 1
ATOM 2081 C C . SER B 1 123 ? 20.968 42.513 62.077 1.00 47.31 377 SER B C 1
ATOM 2082 O O . SER B 1 123 ? 21.163 43.273 61.121 1.00 48.73 377 SER B O 1
ATOM 2085 N N . TYR B 1 124 ? 20.603 41.244 61.916 1.00 46.22 378 TYR B N 1
ATOM 2086 C CA . TYR B 1 124 ? 20.401 40.684 60.587 1.00 49.44 378 TYR B CA 1
ATOM 2087 C C . TYR B 1 124 ? 19.228 41.354 59.871 1.00 52.41 378 TYR B C 1
ATOM 2088 O O . TYR B 1 124 ? 19.334 41.709 58.692 1.00 52.52 378 TYR B O 1
ATOM 2097 N N . LYS B 1 125 ? 18.114 41.569 60.577 1.00 44.92 379 LYS B N 1
ATOM 2098 C CA . LYS B 1 125 ? 16.934 42.168 59.959 1.00 50.93 379 LYS B CA 1
ATOM 2099 C C . LYS B 1 125 ? 17.018 43.683 59.849 1.00 53.42 379 LYS B C 1
ATOM 2100 O O . LYS B 1 125 ? 16.132 44.285 59.234 1.00 61.92 379 LYS B O 1
ATOM 2106 N N . ASP B 1 126 ? 18.041 44.310 60.432 1.00 55.42 380 ASP B N 1
ATOM 2107 C CA . ASP B 1 126 ? 18.150 45.771 60.478 1.00 56.08 380 ASP B CA 1
ATOM 2108 C C . ASP B 1 126 ? 16.906 46.411 61.093 1.00 55.38 380 ASP B C 1
ATOM 2109 O O . ASP B 1 126 ? 16.491 47.502 60.696 1.00 61.53 380 ASP B O 1
ATOM 2114 N N . LYS B 1 127 ? 16.286 45.734 62.058 1.00 52.34 381 LYS B N 1
ATOM 2115 C 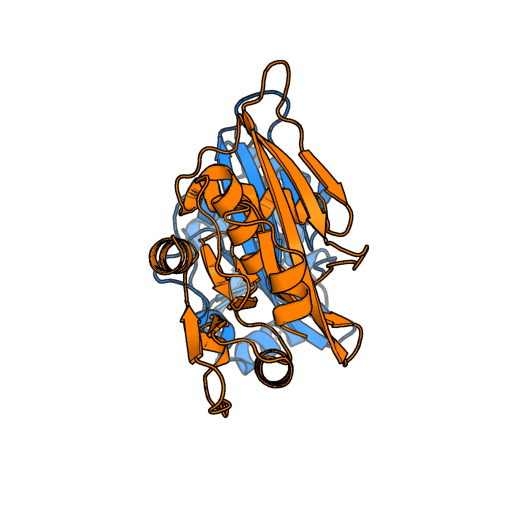CA . LYS B 1 127 ? 15.127 46.286 62.736 1.00 51.49 381 LYS B CA 1
ATOM 2116 C C . LYS B 1 127 ? 15.354 46.289 64.240 1.00 47.10 381 LYS B C 1
ATOM 2117 O O . LYS B 1 127 ? 15.693 45.243 64.811 1.00 47.04 381 LYS B O 1
ATOM 2123 N N . PRO B 1 128 ? 15.162 47.418 64.913 1.00 49.00 382 PRO B N 1
ATOM 2124 C CA . PRO B 1 128 ? 15.499 47.502 66.335 1.00 50.14 382 PRO B CA 1
ATOM 2125 C C . PRO B 1 128 ? 14.489 46.796 67.227 1.00 47.28 382 PRO B C 1
ATOM 2126 O O . PRO B 1 128 ? 13.372 46.465 66.827 1.00 51.64 382 PRO B O 1
ATOM 2130 N N . THR B 1 129 ? 14.923 46.565 68.463 1.00 46.38 383 THR B N 1
ATOM 2131 C CA . THR B 1 129 ? 14.077 46.091 69.546 1.00 47.65 383 THR B CA 1
ATOM 2132 C C . THR B 1 129 ? 13.711 47.266 70.439 1.00 46.20 383 THR B C 1
ATOM 2133 O O . THR B 1 129 ? 14.354 48.317 70.419 1.00 48.06 383 THR B O 1
ATOM 2137 N N . ASN B 1 130 ? 12.688 47.068 71.248 1.00 48.77 384 ASN B N 1
ATOM 2138 C CA . ASN B 1 130 ? 12.250 48.118 72.148 1.00 52.54 384 ASN B CA 1
ATOM 2139 C C . ASN B 1 130 ? 13.085 48.034 73.418 1.00 52.12 384 ASN B C 1
ATOM 2140 O O . ASN B 1 130 ? 13.028 47.020 74.122 1.00 50.33 384 ASN B O 1
ATOM 2145 N N . PRO B 1 131 ? 13.844 49.081 73.763 1.00 53.82 385 PRO B N 1
ATOM 2146 C CA . PRO B 1 131 ? 14.751 49.015 74.920 1.00 55.17 385 PRO B CA 1
ATOM 2147 C C . PRO B 1 131 ? 14.051 48.917 76.265 1.00 49.06 385 PRO B C 1
ATOM 2148 O O . PRO B 1 131 ? 14.733 48.869 77.294 1.00 56.81 385 PRO B O 1
ATOM 2152 N N . GLN B 1 132 ? 12.722 48.929 76.306 1.00 53.65 386 GLN B N 1
ATOM 2153 C CA . GLN B 1 132 ? 11.989 48.672 77.536 1.00 58.43 386 GLN B CA 1
ATOM 2154 C C . GLN B 1 132 ? 11.438 47.255 77.582 1.00 53.94 386 GLN B C 1
ATOM 2155 O O . GLN B 1 132 ? 10.560 46.959 78.400 1.00 55.77 386 GLN B O 1
ATOM 2161 N N . GLU B 1 133 ? 11.931 46.375 76.719 1.00 53.16 387 GLU B N 1
ATOM 2162 C CA . GLU B 1 133 ? 11.522 44.982 76.706 1.00 57.61 387 GLU B CA 1
ATOM 2163 C C . GLU B 1 133 ? 12.726 44.084 76.938 1.00 49.38 387 GLU B C 1
ATOM 2164 O O . GLU B 1 133 ? 13.864 44.431 76.601 1.00 44.45 387 GLU B O 1
ATOM 2170 N N . CYS B 1 134 ? 12.465 42.918 77.514 1.00 43.32 388 CYS B N 1
ATOM 2171 C CA . CYS B 1 134 ? 13.531 41.986 77.825 1.00 43.04 388 CYS B CA 1
ATOM 2172 C C . CYS B 1 134 ? 13.040 40.576 77.557 1.00 43.73 388 CYS B C 1
ATOM 2173 O O . CYS B 1 134 ? 11.837 40.317 77.456 1.00 39.62 388 CYS B O 1
ATOM 2176 N N . PHE B 1 135 ? 13.999 39.665 77.444 1.00 35.96 389 PHE B N 1
ATOM 2177 C CA . PHE B 1 135 ? 13.747 38.321 76.960 1.00 33.59 389 PHE B CA 1
ATOM 2178 C C . PHE B 1 135 ? 14.396 37.325 77.903 1.00 34.54 389 PHE B C 1
ATOM 2179 O O . PHE B 1 135 ? 15.520 37.535 78.368 1.00 33.82 389 PHE B O 1
ATOM 2187 N N . VAL B 1 136 ? 13.667 36.254 78.204 1.00 35.96 390 VAL B N 1
ATOM 2188 C CA . VAL B 1 136 ? 14.138 35.206 79.101 1.00 32.54 390 VAL B CA 1
ATOM 2189 C C . VAL B 1 136 ? 13.702 33.873 78.518 1.00 39.15 390 VAL B C 1
ATOM 2190 O O . VAL B 1 136 ? 12.510 33.673 78.251 1.00 33.78 390 VAL B O 1
ATOM 2194 N N . GLY B 1 137 ? 14.660 32.965 78.311 1.00 36.58 391 GLY B N 1
ATOM 2195 C CA . GLY B 1 137 ? 14.336 31.630 77.848 1.00 33.36 391 GLY B CA 1
ATOM 2196 C C . GLY B 1 137 ? 15.495 30.847 77.265 1.00 35.24 391 GLY B C 1
ATOM 2197 O O . GLY B 1 137 ? 16.388 31.412 76.624 1.00 34.22 391 GLY B O 1
ATOM 2198 N N . GLU B 1 138 ? 15.486 29.535 77.487 1.00 38.88 392 GLU B N 1
ATOM 2199 C CA . GLU B 1 138 ? 16.400 28.636 76.802 1.00 36.53 392 GLU B CA 1
ATOM 2200 C C . GLU B 1 138 ? 15.831 28.278 75.437 1.00 37.26 392 GLU B C 1
ATOM 2201 O O . GLU B 1 138 ? 14.618 28.110 75.279 1.00 40.43 392 GLU B O 1
ATOM 2207 N N . LEU B 1 139 ? 16.712 28.143 74.450 1.00 38.75 393 LEU B N 1
ATOM 2208 C CA . LEU B 1 139 ? 16.301 27.848 73.085 1.00 37.41 393 LEU B CA 1
ATOM 2209 C C . LEU B 1 139 ? 16.770 26.445 72.725 1.00 40.05 393 LEU B C 1
ATOM 2210 O O . LEU B 1 139 ? 17.963 26.137 72.816 1.00 42.99 393 LEU B O 1
ATOM 2215 N N . GLY B 1 140 ? 15.822 25.587 72.363 1.00 40.80 394 GLY B N 1
ATOM 2216 C CA . GLY B 1 140 ? 16.143 24.236 71.967 1.00 37.05 394 GLY B CA 1
ATOM 2217 C C . GLY B 1 140 ? 16.467 24.150 70.495 1.00 36.69 394 GLY B C 1
ATOM 2218 O O . GLY B 1 140 ? 16.227 25.083 69.732 1.00 35.22 394 GLY B O 1
ATOM 2219 N N . LEU B 1 141 ? 17.028 23.005 70.103 1.00 37.04 395 LEU B N 1
ATOM 2220 C CA . LEU B 1 141 ? 17.494 22.848 68.731 1.00 40.11 395 LEU B CA 1
ATOM 2221 C C . LEU B 1 141 ? 16.346 22.750 67.732 1.00 40.59 395 LEU B C 1
ATOM 2222 O O . LEU B 1 141 ? 16.557 23.006 66.541 1.00 38.72 395 LEU B O 1
ATOM 2227 N N . THR B 1 142 ? 15.141 22.402 68.188 1.00 43.81 396 THR B N 1
ATOM 2228 C CA . THR B 1 142 ? 13.941 22.443 67.359 1.00 46.71 396 THR B CA 1
ATOM 2229 C C . THR B 1 142 ? 13.205 23.777 67.450 1.00 46.18 396 THR B C 1
ATOM 2230 O O . THR B 1 142 ? 12.035 23.853 67.065 1.00 53.18 396 THR B O 1
ATOM 2234 N N . GLY B 1 143 ? 13.866 24.824 67.940 1.00 46.10 397 GLY B N 1
ATOM 2235 C CA . GLY B 1 143 ? 13.285 26.151 68.006 1.00 43.53 397 GLY B CA 1
ATOM 2236 C C . GLY B 1 143 ? 12.351 26.424 69.164 1.00 43.30 397 GLY B C 1
ATOM 2237 O O . GLY B 1 143 ? 11.739 27.498 69.200 1.00 46.46 397 GLY B O 1
ATOM 2238 N N . GLU B 1 144 ? 12.240 25.517 70.127 1.00 43.55 398 GLU B N 1
ATOM 2239 C CA . GLU B 1 144 ? 11.318 25.702 71.237 1.00 44.80 398 GLU B CA 1
ATOM 2240 C C . GLU B 1 144 ? 11.956 26.539 72.341 1.00 44.53 398 GLU B C 1
ATOM 2241 O O . GLU B 1 144 ? 13.175 26.525 72.535 1.00 46.87 398 GLU B O 1
ATOM 2247 N N . ILE B 1 145 ? 11.116 27.280 73.057 1.00 41.07 399 ILE B N 1
ATOM 2248 C CA . ILE B 1 145 ? 11.538 28.079 74.202 1.00 40.60 399 ILE B CA 1
ATOM 2249 C C . ILE B 1 145 ? 11.246 27.260 75.453 1.00 43.61 399 ILE B C 1
ATOM 2250 O O . ILE B 1 145 ? 10.083 27.056 75.816 1.00 49.89 399 ILE B O 1
ATOM 2255 N N . ARG B 1 146 ? 12.301 26.800 76.121 1.00 40.10 400 ARG B N 1
ATOM 2256 C CA . ARG B 1 146 ? 12.200 25.908 77.267 1.00 42.48 400 ARG B CA 1
ATOM 2257 C C . ARG B 1 146 ? 12.271 26.699 78.569 1.00 42.60 400 ARG B C 1
ATOM 2258 O O . ARG B 1 146 ? 12.849 27.788 78.621 1.00 39.39 400 ARG B O 1
ATOM 2266 N N . ARG B 1 147 ? 11.696 26.129 79.630 1.00 44.72 401 ARG B N 1
ATOM 2267 C CA . ARG B 1 147 ? 11.621 26.823 80.910 1.00 45.52 401 ARG B CA 1
ATOM 2268 C C . ARG B 1 147 ? 13.005 27.044 81.510 1.00 47.00 401 ARG B C 1
ATOM 2269 O O . ARG B 1 147 ? 13.978 26.356 81.185 1.00 50.33 401 ARG B O 1
ATOM 2277 N N . VAL B 1 148 ? 13.069 28.013 82.426 1.00 43.29 402 VAL B N 1
ATOM 2278 C CA . VAL B 1 148 ? 14.283 28.384 83.137 1.00 37.56 402 VAL B CA 1
ATOM 2279 C C . VAL B 1 148 ? 13.962 28.488 84.624 1.00 41.58 402 VAL B C 1
ATOM 2280 O O . VAL B 1 148 ? 12.803 28.553 85.035 1.00 46.14 402 VAL B O 1
ATOM 2284 N N . ASN B 1 149 ? 15.014 28.515 85.434 1.00 43.51 403 ASN B N 1
ATOM 2285 C CA . ASN B 1 149 ? 14.843 28.598 86.875 1.00 43.77 403 ASN B CA 1
ATOM 2286 C C . ASN B 1 149 ? 14.552 30.035 87.309 1.00 49.34 403 ASN B C 1
ATOM 2287 O O . ASN B 1 149 ? 14.844 31.001 86.596 1.00 44.25 403 ASN B O 1
ATOM 2292 N N . ARG B 1 150 ? 14.016 30.158 88.524 1.00 51.05 404 ARG B N 1
ATOM 2293 C CA . ARG B 1 150 ? 13.748 31.442 89.171 1.00 45.45 404 ARG B CA 1
ATOM 2294 C C . ARG B 1 150 ? 13.088 32.446 88.225 1.00 45.82 404 ARG B C 1
ATOM 2295 O O . ARG B 1 150 ? 13.499 33.604 88.118 1.00 51.07 404 ARG B O 1
ATOM 2303 N N . ILE B 1 151 ? 12.040 31.991 87.531 1.00 42.36 405 ILE B N 1
ATOM 2304 C CA . ILE B 1 151 ? 11.339 32.869 86.595 1.00 49.96 405 ILE B CA 1
ATOM 2305 C C . ILE B 1 151 ? 10.697 34.041 87.327 1.00 52.68 405 ILE B C 1
ATOM 2306 O O . ILE B 1 151 ? 10.534 35.128 86.756 1.00 47.44 405 ILE B O 1
ATOM 2311 N N . GLU B 1 152 ? 10.348 33.853 88.603 1.00 54.43 406 GLU B N 1
ATOM 2312 C CA . GLU B 1 152 ? 9.606 34.880 89.326 1.00 55.19 406 GLU B CA 1
ATOM 2313 C C . GLU B 1 152 ? 10.493 36.066 89.658 1.00 50.79 406 GLU B C 1
ATOM 2314 O O . GLU B 1 152 ? 10.089 37.216 89.461 1.00 49.92 406 GLU B O 1
ATOM 2320 N N . GLN B 1 153 ? 11.716 35.807 90.130 1.00 52.55 407 GLN B N 1
ATOM 2321 C CA . GLN B 1 153 ? 12.656 36.896 90.375 1.00 52.50 407 GLN B CA 1
ATOM 2322 C C . GLN B 1 153 ? 12.986 37.632 89.086 1.00 52.23 407 GLN B C 1
ATOM 2323 O O . GLN B 1 153 ? 13.171 38.854 89.094 1.00 52.06 407 GLN B O 1
ATOM 2329 N N . ARG B 1 154 ? 13.057 36.908 87.967 1.00 49.95 408 ARG B N 1
ATOM 2330 C CA . ARG B 1 154 ? 13.379 37.547 86.696 1.00 51.23 408 ARG B CA 1
ATOM 2331 C C . ARG B 1 154 ? 12.272 38.503 86.269 1.00 48.35 408 ARG B C 1
ATOM 2332 O O . ARG B 1 154 ? 12.536 39.657 85.911 1.00 50.36 408 ARG B O 1
ATOM 2340 N N . ILE B 1 155 ? 11.021 38.039 86.306 1.00 48.80 409 ILE B N 1
ATOM 2341 C CA . ILE B 1 155 ? 9.900 38.894 85.930 1.00 49.45 409 ILE B CA 1
ATOM 2342 C C . ILE B 1 155 ? 9.752 40.041 86.925 1.00 55.65 409 ILE B C 1
ATOM 2343 O O . ILE B 1 155 ? 9.459 41.184 86.546 1.00 48.83 409 ILE B O 1
ATOM 2348 N N . ASN B 1 156 ? 9.997 39.759 88.208 1.00 48.24 410 ASN B N 1
ATOM 2349 C CA . ASN B 1 156 ? 9.911 40.784 89.243 1.00 48.28 410 ASN B CA 1
ATOM 2350 C C . ASN B 1 156 ? 10.995 41.837 89.060 1.00 55.33 410 ASN B C 1
ATOM 2351 O O . ASN B 1 156 ? 10.726 43.043 89.135 1.00 58.72 410 ASN B O 1
ATOM 2356 N N . GLU B 1 157 ? 12.235 41.396 88.835 1.00 54.33 411 GLU B N 1
ATOM 2357 C CA . GLU B 1 157 ? 13.321 42.344 88.616 1.00 54.55 411 GLU B CA 1
ATOM 2358 C C . GLU B 1 157 ? 13.044 43.214 87.398 1.00 53.01 411 GLU B C 1
ATOM 2359 O O . GLU B 1 157 ? 13.331 44.417 87.406 1.00 53.28 411 GLU B O 1
ATOM 2365 N N . ALA B 1 158 ? 12.460 42.630 86.351 1.00 48.42 412 ALA B N 1
ATOM 2366 C CA . ALA B 1 158 ? 12.124 43.415 85.170 1.00 49.62 412 ALA B CA 1
ATOM 2367 C C . ALA B 1 158 ? 11.087 44.490 85.492 1.00 54.57 412 ALA B C 1
ATOM 2368 O O . ALA B 1 158 ? 11.204 45.631 85.031 1.00 54.78 412 ALA B O 1
ATOM 2370 N N . ALA B 1 159 ? 10.060 44.144 86.275 1.00 58.58 413 ALA B N 1
ATOM 2371 C CA . ALA B 1 159 ? 9.050 45.123 86.681 1.00 57.04 413 ALA B CA 1
ATOM 2372 C C . ALA B 1 159 ? 9.654 46.188 87.603 1.00 60.19 413 ALA B C 1
ATOM 2373 O O . ALA B 1 159 ? 9.435 47.391 87.417 1.00 59.20 413 ALA B O 1
ATOM 2375 N N . LYS B 1 160 ? 10.464 45.744 88.576 1.00 53.89 414 LYS B N 1
ATOM 2376 C CA . LYS B 1 160 ? 11.101 46.572 89.600 1.00 55.06 414 LYS B CA 1
ATOM 2377 C C . LYS B 1 160 ? 11.850 47.728 88.975 1.00 65.34 414 LYS B C 1
ATOM 2378 O O . LYS B 1 160 ? 11.798 48.865 89.466 1.00 67.56 414 LYS B O 1
ATOM 2384 N N . LEU B 1 161 ? 12.499 47.449 87.851 1.00 65.08 415 LEU B N 1
ATOM 2385 C CA . LEU B 1 161 ? 13.308 48.402 87.129 1.00 65.06 415 LEU B CA 1
ATOM 2386 C C . LEU B 1 161 ? 12.575 49.061 85.978 1.00 61.71 415 LEU B C 1
ATOM 2387 O O . LEU B 1 161 ? 13.229 49.681 85.144 1.00 61.66 415 LEU B O 1
ATOM 2392 N N . GLY B 1 162 ? 11.251 48.950 85.906 1.00 54.31 416 GLY B N 1
ATOM 2393 C CA . GLY B 1 162 ? 10.490 49.765 84.979 1.00 50.76 416 GLY B CA 1
ATOM 2394 C C . GLY B 1 162 ? 10.355 49.245 83.566 1.00 54.63 416 GLY B C 1
ATOM 2395 O O . GLY B 1 162 ? 10.057 50.032 82.662 1.00 56.99 416 GLY B O 1
ATOM 2396 N N . PHE B 1 163 ? 10.545 47.950 83.337 1.00 55.58 417 PHE B N 1
ATOM 2397 C CA . PHE B 1 163 ? 10.329 47.398 82.008 1.00 53.43 417 PHE B CA 1
ATOM 2398 C C . PHE B 1 163 ? 8.842 47.189 81.751 1.00 54.81 417 PHE B C 1
ATOM 2399 O O . PHE B 1 163 ? 8.079 46.849 82.661 1.00 54.49 417 PHE B O 1
ATOM 2407 N N . THR B 1 164 ? 8.432 47.411 80.500 1.00 49.80 418 THR B N 1
ATOM 2408 C CA . THR B 1 164 ? 7.024 47.336 80.131 1.00 55.41 418 THR B CA 1
ATOM 2409 C C . THR B 1 164 ? 6.591 45.943 79.694 1.00 51.07 418 THR B C 1
ATOM 2410 O O . THR B 1 164 ? 5.426 45.574 79.892 1.00 52.73 418 THR B O 1
ATOM 2414 N N . LYS B 1 165 ? 7.497 45.159 79.113 1.00 50.46 419 LYS B N 1
ATOM 2415 C CA . LYS B 1 165 ? 7.150 43.859 78.556 1.00 49.11 419 LYS B CA 1
ATOM 2416 C C . LYS B 1 165 ? 8.326 42.902 78.705 1.00 52.12 419 LYS B C 1
ATOM 2417 O O . LYS B 1 165 ? 9.481 43.298 78.526 1.00 49.10 419 LYS B O 1
ATOM 2423 N N . ILE B 1 166 ? 8.029 41.647 79.038 1.00 48.20 420 ILE B N 1
ATOM 2424 C CA . ILE B 1 166 ? 9.043 40.599 79.113 1.00 49.36 420 ILE B CA 1
ATOM 2425 C C . ILE B 1 166 ? 8.502 39.347 78.435 1.00 50.15 420 ILE B C 1
ATOM 2426 O O . ILE B 1 166 ? 7.369 38.929 78.696 1.00 47.07 420 ILE B O 1
ATOM 2431 N N . TYR B 1 167 ? 9.299 38.778 77.533 1.00 45.41 421 TYR B N 1
ATOM 2432 C CA . TYR B 1 167 ? 8.993 37.498 76.910 1.00 43.46 421 TYR B CA 1
ATOM 2433 C C . TYR B 1 167 ? 9.635 36.388 77.730 1.00 43.19 421 TYR B C 1
ATOM 2434 O O . TYR B 1 167 ? 10.831 36.449 78.034 1.00 39.89 421 TYR B O 1
ATOM 2443 N N . VAL B 1 168 ? 8.842 35.373 78.084 1.00 39.63 422 VAL B N 1
ATOM 2444 C CA . VAL B 1 168 ? 9.299 34.285 78.945 1.00 37.68 422 VAL B CA 1
ATOM 2445 C C . VAL B 1 168 ? 8.803 32.955 78.364 1.00 41.02 422 VAL B C 1
ATOM 2446 O O . VAL B 1 168 ? 7.901 32.933 77.535 1.00 42.76 422 VAL B O 1
ATOM 2450 N N . PRO B 1 169 ? 9.408 31.845 78.799 1.00 43.60 423 PRO B N 1
ATOM 2451 C CA . PRO B 1 169 ? 8.918 30.539 78.325 1.00 46.51 423 PRO B CA 1
ATOM 2452 C C . PRO B 1 169 ? 7.478 30.330 78.765 1.00 45.48 423 PRO B C 1
ATOM 2453 O O . PRO B 1 169 ? 7.130 30.543 79.929 1.00 44.31 423 PRO B O 1
ATOM 2457 N N . LYS B 1 170 ? 6.646 29.887 77.821 1.00 47.11 424 LYS B N 1
ATOM 2458 C CA . LYS B 1 170 ? 5.221 29.738 78.091 1.00 49.91 424 LYS B CA 1
ATOM 2459 C C . LYS B 1 170 ? 4.963 28.711 79.182 1.00 52.96 424 LYS B C 1
ATOM 2460 O O . LYS B 1 170 ? 4.043 28.873 79.991 1.00 57.73 424 LYS B O 1
ATOM 2466 N N . ASN B 1 171 ? 5.780 27.663 79.237 1.00 56.94 425 ASN B N 1
ATOM 2467 C CA . ASN B 1 171 ? 5.648 26.663 80.287 1.00 67.22 425 ASN B CA 1
ATOM 2468 C C . ASN B 1 171 ? 6.162 27.132 81.646 1.00 67.04 425 ASN B C 1
ATOM 2469 O O . ASN B 1 171 ? 5.881 26.468 82.652 1.00 73.55 425 ASN B O 1
ATOM 2474 N N . SER B 1 172 ? 6.895 28.244 81.710 1.00 65.03 426 SER B N 1
ATOM 2475 C CA . SER B 1 172 ? 7.331 28.788 82.992 1.00 62.29 426 SER B CA 1
ATOM 2476 C C . SER B 1 172 ? 6.215 29.500 83.746 1.00 62.87 426 SER B C 1
ATOM 2477 O O . SER B 1 172 ? 6.387 29.795 84.934 1.00 64.88 426 SER B O 1
ATOM 2480 N N . LEU B 1 173 ? 5.088 29.784 83.090 1.00 64.64 427 LEU B N 1
ATOM 2481 C CA . LEU B 1 173 ? 4.006 30.548 83.700 1.00 68.47 427 LEU B CA 1
ATOM 2482 C C . LEU B 1 173 ? 3.080 29.709 84.569 1.00 76.82 427 LEU B C 1
ATOM 2483 O O . LEU B 1 173 ? 2.386 30.273 85.421 1.00 82.74 427 LEU B O 1
ATOM 2488 N N . THR B 1 174 ? 3.017 28.398 84.346 1.00 76.57 428 THR B N 1
ATOM 2489 C CA . THR B 1 174 ? 2.086 27.543 85.075 1.00 81.01 428 THR B CA 1
ATOM 2490 C C . THR B 1 174 ? 2.268 27.680 86.583 1.00 82.22 428 THR B C 1
ATOM 2491 O O . THR B 1 174 ? 3.351 27.422 87.119 1.00 81.10 428 THR B O 1
ATOM 2495 N N . GLY B 1 175 ? 1.204 28.109 87.260 1.00 86.06 429 GLY B N 1
ATOM 2496 C CA . GLY B 1 175 ? 1.221 28.214 88.707 1.00 81.47 429 GLY B CA 1
ATOM 2497 C C . GLY B 1 175 ? 2.025 29.376 89.238 1.00 84.00 429 GLY B C 1
ATOM 2498 O O . GLY B 1 175 ? 2.621 29.265 90.314 1.00 85.57 429 GLY B O 1
ATOM 2499 N N . ILE B 1 176 ? 2.070 30.495 88.515 1.00 86.05 430 ILE B N 1
ATOM 2500 C CA . ILE B 1 176 ? 2.931 31.601 88.906 1.00 88.25 430 ILE B CA 1
ATOM 2501 C C . ILE B 1 176 ? 2.117 32.886 89.008 1.00 88.21 430 ILE B C 1
ATOM 2502 O O . ILE B 1 176 ? 1.111 33.064 88.313 1.00 86.06 430 ILE B O 1
ATOM 2507 N N . THR B 1 177 ? 2.539 33.773 89.916 1.00 87.12 431 THR B N 1
ATOM 2508 C CA . THR B 1 177 ? 1.888 35.067 90.124 1.00 89.69 431 THR B CA 1
ATOM 2509 C C . THR B 1 177 ? 2.659 36.187 89.423 1.00 87.06 431 THR B C 1
ATOM 2510 O O . THR B 1 177 ? 3.794 36.502 89.798 1.00 81.63 431 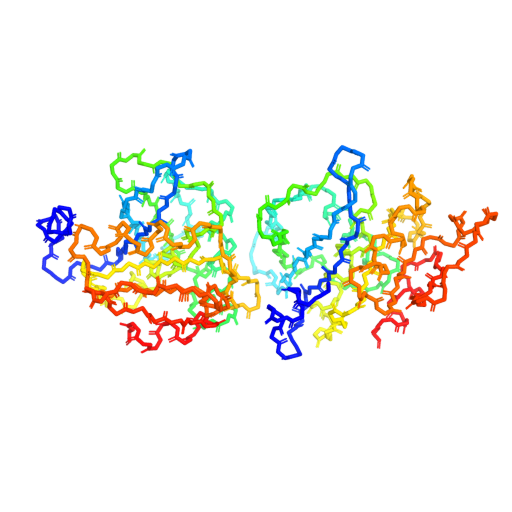THR B O 1
ATOM 2514 N N . LEU B 1 178 ? 2.028 36.788 88.417 1.00 86.55 432 LEU B N 1
ATOM 2515 C CA . LEU B 1 178 ? 2.526 37.882 87.593 1.00 85.65 432 LEU B CA 1
ATOM 2516 C C . LEU B 1 178 ? 2.403 39.227 88.314 1.00 82.26 432 LEU B C 1
ATOM 2517 O O . LEU B 1 178 ? 1.451 39.454 89.067 1.00 85.47 432 LEU B O 1
ATOM 2522 N N . PRO B 1 179 ? 3.381 40.107 88.154 1.00 82.25 433 PRO B N 1
ATOM 2523 C CA . PRO B 1 179 ? 3.206 41.486 88.607 1.00 80.84 433 PRO B CA 1
ATOM 2524 C C . PRO B 1 179 ? 2.333 42.261 87.631 1.00 79.35 433 PRO B C 1
ATOM 2525 O O . PRO B 1 179 ? 2.294 41.980 86.433 1.00 76.07 433 PRO B O 1
ATOM 2529 N N . LYS B 1 180 ? 1.626 43.251 88.171 1.00 77.95 434 LYS B N 1
ATOM 2530 C CA . LYS B 1 180 ? 0.674 44.045 87.404 1.00 75.19 434 LYS B CA 1
ATOM 2531 C C . LYS B 1 180 ? 1.353 45.102 86.559 1.00 71.63 434 LYS B C 1
ATOM 2532 O O . LYS B 1 180 ? 0.755 45.604 85.600 1.00 74.12 434 LYS B O 1
ATOM 2538 N N . GLU B 1 181 ? 2.590 45.427 86.906 1.00 73.11 435 GLU B N 1
ATOM 2539 C CA . GLU B 1 181 ? 3.350 46.493 86.281 1.00 71.08 435 GLU B CA 1
ATOM 2540 C C . GLU B 1 181 ? 3.815 46.158 84.870 1.00 72.20 435 GLU B C 1
ATOM 2541 O O . GLU B 1 181 ? 4.144 47.076 84.112 1.00 64.51 435 GLU B O 1
ATOM 2547 N N . ILE B 1 182 ? 3.871 44.879 84.503 1.00 67.48 436 ILE B N 1
ATOM 2548 C CA . ILE B 1 182 ? 4.566 44.458 83.293 1.00 61.04 436 ILE B CA 1
ATOM 2549 C C . ILE B 1 182 ? 3.742 43.411 82.554 1.00 54.01 436 ILE B C 1
ATOM 2550 O O . ILE B 1 182 ? 3.148 42.518 83.168 1.00 56.07 436 ILE B O 1
ATOM 2555 N N . GLN B 1 183 ? 3.654 43.564 81.233 1.00 52.90 437 GLN B N 1
ATOM 2556 C CA . GLN B 1 183 ? 3.083 42.523 80.388 1.00 51.74 437 GLN B CA 1
ATOM 2557 C C . GLN B 1 183 ? 4.029 41.329 80.336 1.00 57.86 437 GLN B C 1
ATOM 2558 O O . GLN B 1 183 ? 5.224 41.485 80.063 1.00 57.16 437 GLN B O 1
ATOM 2564 N N . VAL B 1 184 ? 3.508 40.143 80.623 1.00 55.26 438 VAL B N 1
ATOM 2565 C CA . VAL B 1 184 ? 4.280 38.909 80.555 1.00 53.28 438 VAL B CA 1
ATOM 2566 C C . VAL B 1 184 ? 3.744 38.095 79.385 1.00 48.63 438 VAL B C 1
ATOM 2567 O O . VAL B 1 184 ? 2.610 37.603 79.425 1.00 55.61 438 VAL B O 1
ATOM 2571 N N . ILE B 1 185 ? 4.547 37.961 78.337 1.00 46.24 439 ILE B N 1
ATOM 2572 C CA . ILE B 1 185 ? 4.161 37.231 77.138 1.00 44.99 439 ILE B CA 1
ATOM 2573 C C . ILE B 1 185 ? 4.870 35.882 77.153 1.00 52.47 439 ILE B C 1
ATOM 2574 O O . ILE B 1 185 ? 6.096 35.806 77.006 1.00 48.63 439 ILE B O 1
ATOM 2579 N N . GLY B 1 186 ? 4.094 34.816 77.341 1.00 49.13 440 GLY B N 1
ATOM 2580 C CA . GLY B 1 186 ? 4.633 33.469 77.261 1.00 45.82 440 GLY B CA 1
ATOM 2581 C C . GLY B 1 186 ? 4.749 33.039 75.812 1.00 46.97 440 GLY B C 1
ATOM 2582 O O . GLY B 1 186 ? 3.797 33.164 75.035 1.00 51.58 440 GLY B O 1
ATOM 2583 N N . VAL B 1 187 ? 5.930 32.556 75.436 1.00 44.01 441 VAL B N 1
ATOM 2584 C CA . VAL B 1 187 ? 6.208 32.146 74.068 1.00 40.43 441 VAL B CA 1
ATOM 2585 C C . VAL B 1 187 ? 6.654 30.689 74.079 1.00 45.37 441 VAL B C 1
ATOM 2586 O O . VAL B 1 187 ? 7.099 30.156 75.098 1.00 44.61 441 VAL B O 1
ATOM 2590 N N . THR B 1 188 ? 6.532 30.044 72.918 1.00 42.03 442 THR B N 1
ATOM 2591 C CA . THR B 1 188 ? 6.882 28.635 72.786 1.00 46.00 442 THR B CA 1
ATOM 2592 C C . THR B 1 188 ? 7.887 28.337 71.683 1.00 43.57 442 THR B C 1
ATOM 2593 O O . THR B 1 188 ? 8.536 27.286 71.744 1.00 44.16 442 THR B O 1
ATOM 2597 N N . THR B 1 189 ? 8.032 29.201 70.680 1.00 40.68 443 THR B N 1
ATOM 2598 C CA . THR B 1 189 ? 8.926 28.955 69.559 1.00 43.64 443 THR B CA 1
ATOM 2599 C C . THR B 1 189 ? 9.666 30.234 69.207 1.00 49.88 443 THR B C 1
ATOM 2600 O O . THR B 1 189 ? 9.182 31.343 69.454 1.00 46.06 443 THR B O 1
ATOM 2604 N N . ILE B 1 190 ? 10.849 30.064 68.612 1.00 51.20 444 ILE B N 1
ATOM 2605 C CA . ILE B 1 190 ? 11.650 31.221 68.227 1.00 46.67 444 ILE B CA 1
ATOM 2606 C C . ILE B 1 190 ? 10.998 31.991 67.080 1.00 45.65 444 ILE B C 1
ATOM 2607 O O . ILE B 1 190 ? 11.108 33.221 67.020 1.00 50.08 444 ILE B O 1
ATOM 2612 N N . GLN B 1 191 ? 10.311 31.304 66.158 1.00 47.81 445 GLN B N 1
ATOM 2613 C CA . GLN B 1 191 ? 9.622 32.017 65.082 1.00 52.80 445 GLN B CA 1
ATOM 2614 C C . GLN B 1 191 ? 8.516 32.898 65.637 1.00 50.49 445 GLN B C 1
ATOM 2615 O O . GLN B 1 191 ? 8.340 34.039 65.199 1.00 48.14 445 GLN B O 1
ATOM 2621 N N . GLU B 1 192 ? 7.763 32.382 66.606 1.00 49.15 446 GLU B N 1
ATOM 2622 C CA . GLU B 1 192 ? 6.709 33.169 67.232 1.00 45.50 446 GLU B CA 1
ATOM 2623 C C . GLU B 1 192 ? 7.270 34.445 67.847 1.00 44.76 446 GLU B C 1
ATOM 2624 O O . GLU B 1 192 ? 6.654 35.512 67.751 1.00 50.08 446 GLU B O 1
ATOM 2630 N N . VAL B 1 193 ? 8.457 34.363 68.451 1.00 48.78 447 VAL B N 1
ATOM 2631 C CA . VAL B 1 193 ? 9.075 35.547 69.044 1.00 48.11 447 VAL B CA 1
ATOM 2632 C C . VAL B 1 193 ? 9.470 36.548 67.962 1.00 48.95 447 VAL B C 1
ATOM 2633 O O . VAL B 1 193 ? 9.195 37.749 68.076 1.00 45.83 447 VAL B O 1
ATOM 2637 N N . LEU B 1 194 ? 10.131 36.075 66.903 1.00 43.29 448 LEU B N 1
ATOM 2638 C CA . LEU B 1 194 ? 10.567 36.982 65.847 1.00 46.02 448 LEU B CA 1
ATOM 2639 C C . LEU B 1 194 ? 9.388 37.716 65.216 1.00 50.61 448 LEU B C 1
ATOM 2640 O O . LEU B 1 194 ? 9.497 38.899 64.872 1.00 49.69 448 LEU B O 1
ATOM 2645 N N . LYS B 1 195 ? 8.252 37.036 65.059 1.00 50.37 449 LYS B N 1
ATOM 2646 C CA . LYS B 1 195 ? 7.104 37.666 64.414 1.00 49.02 449 LYS B CA 1
ATOM 2647 C C . LYS B 1 195 ? 6.416 38.665 65.338 1.00 48.12 449 LYS B C 1
ATOM 2648 O O . LYS B 1 195 ? 5.948 39.710 64.880 1.00 45.39 449 LYS B O 1
ATOM 2654 N N . LYS B 1 196 ? 6.358 38.374 66.639 1.00 50.54 450 LYS B N 1
ATOM 2655 C CA . LYS B 1 196 ? 5.826 39.357 67.577 1.00 42.01 450 LYS B CA 1
ATOM 2656 C C . LYS B 1 196 ? 6.776 40.538 67.732 1.00 49.09 450 LYS B C 1
ATOM 2657 O O . LYS B 1 196 ? 6.332 41.684 67.873 1.00 54.80 450 LYS B O 1
ATOM 2663 N N . VAL B 1 197 ? 8.080 40.279 67.719 1.00 44.45 451 VAL B N 1
ATOM 2664 C CA . VAL B 1 197 ? 9.062 41.324 67.991 1.00 46.44 451 VAL B CA 1
ATOM 2665 C C . VAL B 1 197 ? 9.414 42.099 66.728 1.00 47.88 451 VAL B C 1
ATOM 2666 O O . VAL B 1 197 ? 9.631 43.314 66.777 1.00 45.05 451 VAL B O 1
ATOM 2670 N N . PHE B 1 198 ? 9.464 41.421 65.584 1.00 47.85 452 PHE B N 1
ATOM 2671 C CA . PHE B 1 198 ? 9.851 42.064 64.332 1.00 48.57 452 PHE B CA 1
ATOM 2672 C C . PHE B 1 198 ? 8.731 41.965 63.302 1.00 61.22 452 PHE B C 1
ATOM 2673 O O . PHE B 1 198 ? 8.851 42.485 62.191 1.00 67.62 452 PHE B O 1
#

Secondary structure (DSSP, 8-state):
-HHHHHHS-TT--SEEEEEEEETTEEEEEEEEEEEEE--SSSPPEEEESB-HHHHHHHHHHHHHHH----TTEEEEEEEGGG--B-SGGGHHHHHHHHHHHHHT-PPPTTEEE--EE-TTSBEE--S-HHHHHHHHHHTT-SEEEEEGGGTTT----TTSE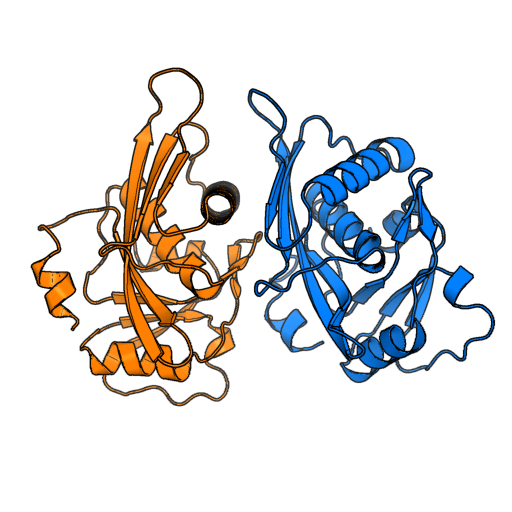EEEE-BHHHHHHHH-/-HHHHHHHS-TT--SEEEEEEEETTEEEEEEEEEEEEE--SSSPPEEEESB-HHHHHHHHHHHHHHH----TTEEEEEEEGGG--B-SGGGHHHHHHHHHHHHHT-PPPTTEEE--EE-TTSBEE--S-HHHHHHHHHHTT-SEEEEEGGG-TT----TTSEEEEE-BHHHHHHHH-

Foldseek 3Di:
DVVLVVVDDDLDALKAWAFDDDPNDTDIWMKGKAKAFDDDDFAAQAEALEDSVLLVLLVLLCCVAVNQDRRRIHMYMYIPPRHRDDDQFCSLRNSRSHVRNSVSGHFDSLEHETFGADSNQWTDADPPVVSRQVVSLVVRRAEYEHALVNCPPDDHDPSHHYHHGTGSNVVVVVGD/DLCVLVVVDDDLDWLKAWAFPDDPNATDIWMKGKAKAFADDDFAAEEEAQEDSVLLVLLVLLCCVAVVQDRRRIHMYIYIPPRHRDYDQQCSLRNNRSHVRNSVSGHFDSLEHETFGADSNFWTDADPPVVSSQVVSLVVQRAEYEHAQVNPVPDDHDPSHHYHHDTGSNVVVVVGD

Radius of gyration: 21.02 Å; Cα contacts (8 Å, |Δi|>4): 806; chains: 2; bounding box: 37×68×42 Å

InterPro domains:
  IPR003593 AAA+ ATPase domain [SM00382] (54-207)
  IPR004504 DNA repair protein RadA [MF_01498] (1-419)
  IPR004504 DNA repair protein RadA [TIGR00416] (17-415)
  IPR014721 Small ribosomal subunit protein uS5 domain 2-type fold, subgroup [G3DSA:3.30.230.10] (257-420)
  IPR020568 Ribosomal protein uS5 domain 2-type superfamily [SSF54211] (218-419)
  IPR020588 DNA recombination and repair protein RecA-like, ATP-binding domain [PS50162] (33-181)
  IPR027417 P-loop containing nucleoside triphosphate hydrolase [G3DSA:3.40.50.300] (24-238)
  IPR027417 P-loop containing nucleoside triphosphate hydrolase [SSF52540] (34-254)